Protein AF-A4X3V3-F1 (afdb_monomer_lite)

Foldseek 3Di:
DDADVPKAWLDKAFKKFKKFFAPDPPVPFADFDLDDQPPALPDPDDPDDPRMDTDFIGMWIQILFWIWGDGPPDIDIQGLVQFPHWGQDNHFLWIWTDGPVRPTIMTIHHDSVCSSVVSVSNSCSSCSNVVNNVVVVVVVVVVVVVCVVVPDDDDPDQDLVNDDPVVNPCPPVVVVVVVVVVVVVVVVVVVVPPDDDDDDDDDDDDDDDDDDDDDDDDDDDDDDDDDDDDDDDDDDDDDDPDDDDDDDDDDDDDDDDDDDDDDDDDDDDDDDDDDDDDDDDDDDDDDDDDDDDDDDDDDDDDDDDDDDDDDDDDDDDDDDDDDDDDDDDDDDDD

pLDDT: mean 70.37, std 20.2, range [36.59, 98.44]

Secondary structure (DSSP, 8-state):
--PPTT--EEEEEEEEEEEEEPTT-GGGSPPP-S----TTTTS--PPPPTTEEEEEEEEEEEESSEEEEEESS-EEEEEGGGBS--EE-TTSSEEEE-BTT-PPPEEEEE-GGGHHHHHHHHHHHHHHHTT-HHHHHHHHHHHHHHHHHHPPPPPP---GGGS-HHHHTHHHHHHHHHHHHHHHHHHHHHHHS---PPPP----------PPP-PPPPPPPPPP---PPPPPPPPPPP----PPPPP-----------PPPPPPPPPPP-PPPP------------------------------------------------------------

Organism: Salinispora tropica (strain ATCC BAA-916 / DSM 44818 / JCM 13857 / NBRC 105044 / CNB-440) (NCBI:txid369723)

Structure (mmCIF, N/CA/C/O backbone):
data_AF-A4X3V3-F1
#
_entry.id   AF-A4X3V3-F1
#
loop_
_atom_site.group_PDB
_atom_site.id
_atom_site.type_symbol
_atom_site.label_atom_id
_atom_site.label_alt_id
_atom_site.label_comp_id
_atom_site.label_asym_id
_atom_site.label_entity_id
_atom_site.label_seq_id
_atom_site.pdbx_PDB_ins_code
_atom_site.Cartn_x
_atom_site.Cartn_y
_atom_site.Cartn_z
_atom_site.occupancy
_atom_site.B_iso_or_equiv
_atom_site.auth_seq_id
_atom_site.auth_comp_id
_atom_site.auth_asym_id
_atom_site.auth_atom_id
_atom_site.pdbx_PDB_model_num
ATOM 1 N N . MET A 1 1 ? -9.126 -4.873 18.239 1.00 82.12 1 MET A N 1
ATOM 2 C CA . MET A 1 1 ? -9.696 -4.888 16.875 1.00 82.12 1 MET A CA 1
ATOM 3 C C . MET A 1 1 ? -10.728 -5.999 16.769 1.00 82.12 1 MET A C 1
ATOM 5 O O . MET A 1 1 ? -10.427 -7.115 17.174 1.00 82.12 1 MET A O 1
ATOM 9 N N . ARG A 1 2 ? -11.928 -5.708 16.256 1.00 89.44 2 ARG A N 1
ATOM 10 C CA . ARG A 1 2 ? -12.964 -6.714 15.983 1.00 89.44 2 ARG A CA 1
ATOM 11 C C . ARG A 1 2 ? -13.239 -6.726 14.481 1.00 89.44 2 ARG A C 1
ATOM 13 O O . ARG A 1 2 ? -13.603 -5.687 13.932 1.00 89.44 2 ARG A O 1
ATOM 20 N N . LEU A 1 3 ? -13.022 -7.876 13.847 1.00 92.75 3 LEU A N 1
ATOM 21 C CA . LEU A 1 3 ? -13.372 -8.099 12.445 1.00 92.75 3 LEU A CA 1
ATOM 22 C C . LEU A 1 3 ? -14.894 -8.172 12.305 1.00 92.75 3 LEU A C 1
ATOM 24 O O . LEU A 1 3 ? -15.574 -8.737 13.171 1.00 92.75 3 LEU A O 1
ATOM 28 N N . ARG A 1 4 ? -15.435 -7.586 11.236 1.00 92.69 4 ARG A N 1
ATOM 29 C CA . ARG A 1 4 ? -16.839 -7.789 10.865 1.00 92.69 4 ARG A CA 1
ATOM 30 C C . ARG A 1 4 ? -17.031 -9.227 10.351 1.00 92.69 4 ARG A C 1
ATOM 32 O O . ARG A 1 4 ? -16.081 -9.819 9.840 1.00 92.69 4 ARG A O 1
ATOM 39 N N . PRO A 1 5 ? -18.234 -9.817 10.472 1.00 94.19 5 PRO A N 1
ATOM 40 C CA . PRO A 1 5 ? -18.516 -11.115 9.864 1.00 94.19 5 PRO A CA 1
ATOM 41 C C . PRO A 1 5 ? -18.190 -11.100 8.364 1.00 94.19 5 PRO A C 1
ATOM 43 O O . PRO A 1 5 ? -18.646 -10.215 7.639 1.00 94.19 5 PRO A O 1
ATOM 46 N N . GLY A 1 6 ? -17.376 -12.060 7.922 1.00 93.50 6 GLY A N 1
ATOM 47 C CA . GLY A 1 6 ? -16.915 -12.160 6.535 1.00 93.50 6 GLY A CA 1
ATOM 48 C C . GLY A 1 6 ? -15.788 -11.198 6.138 1.00 93.50 6 GLY A C 1
ATOM 49 O O . GLY A 1 6 ? -15.422 -11.196 4.973 1.00 93.50 6 GLY A O 1
ATOM 50 N N . GLU A 1 7 ? -15.243 -10.395 7.060 1.00 95.25 7 GLU A N 1
ATOM 51 C CA . GLU A 1 7 ? -14.029 -9.602 6.814 1.00 95.25 7 GLU A CA 1
ATOM 52 C C . GLU A 1 7 ? -12.799 -10.528 6.814 1.00 95.25 7 GLU A C 1
ATOM 54 O O . GLU A 1 7 ? -12.588 -11.302 7.754 1.00 95.25 7 GLU A O 1
ATOM 59 N N . VAL A 1 8 ? -11.985 -10.447 5.762 1.00 95.75 8 VAL A N 1
ATOM 60 C CA . VAL A 1 8 ? -10.808 -11.292 5.529 1.00 95.75 8 VAL A CA 1
ATOM 61 C C . VAL A 1 8 ? -9.543 -10.462 5.706 1.00 95.75 8 VAL A C 1
ATOM 63 O O . VAL A 1 8 ? -9.397 -9.375 5.155 1.00 95.75 8 VAL A O 1
ATOM 66 N N . VAL A 1 9 ? -8.586 -10.979 6.474 1.00 97.25 9 VAL A N 1
ATOM 67 C CA . VAL A 1 9 ? -7.282 -10.330 6.654 1.00 97.25 9 VAL A CA 1
ATOM 68 C C . VAL A 1 9 ? -6.365 -10.713 5.495 1.00 97.25 9 VAL A C 1
ATOM 70 O O . VAL A 1 9 ? -6.005 -11.880 5.360 1.00 97.25 9 VAL A O 1
ATOM 73 N N . HIS A 1 10 ? -5.927 -9.733 4.701 1.00 95.44 10 HIS A N 1
ATOM 74 C CA . HIS A 1 10 ? -4.906 -9.955 3.674 1.00 95.44 10 HIS A CA 1
ATOM 75 C C . HIS A 1 10 ? -3.522 -10.083 4.303 1.00 95.44 10 HIS A C 1
ATOM 77 O O . HIS A 1 10 ? -2.751 -10.970 3.933 1.00 95.44 10 HIS A O 1
ATOM 83 N N . ARG A 1 11 ? -3.175 -9.180 5.233 1.00 98.00 11 ARG A N 1
ATOM 84 C CA . ARG A 1 11 ? -1.871 -9.216 5.903 1.00 98.00 11 ARG A CA 1
ATOM 85 C C . ARG A 1 11 ? -1.813 -8.399 7.189 1.00 98.00 11 ARG A C 1
ATOM 87 O O . ARG A 1 11 ? -2.476 -7.374 7.325 1.00 98.00 11 ARG A O 1
ATOM 94 N N . VAL A 1 12 ? -0.934 -8.828 8.093 1.00 98.12 12 VAL A N 1
ATOM 95 C CA . VAL A 1 12 ? -0.554 -8.103 9.310 1.00 98.12 12 VAL A CA 1
ATOM 96 C C . VAL A 1 12 ? 0.902 -7.645 9.212 1.00 98.12 12 VAL A C 1
ATOM 9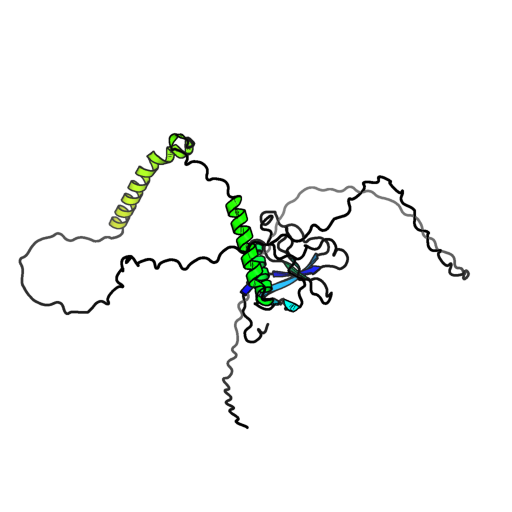8 O O . VAL A 1 12 ? 1.783 -8.407 8.810 1.00 98.12 12 VAL A O 1
ATOM 101 N N . PHE A 1 13 ? 1.151 -6.402 9.610 1.00 97.81 13 PHE A N 1
ATOM 102 C CA . PHE A 1 13 ? 2.459 -5.764 9.702 1.00 97.81 13 PHE A CA 1
ATOM 103 C C . PHE A 1 13 ? 2.713 -5.418 11.174 1.00 97.81 13 PHE A C 1
ATOM 105 O O . PHE A 1 13 ? 2.103 -4.480 11.685 1.00 97.81 13 PHE A O 1
ATOM 112 N N . PRO A 1 14 ? 3.563 -6.177 11.889 1.00 97.00 14 PRO A N 1
ATOM 113 C CA . PRO A 1 14 ? 3.653 -6.084 13.347 1.00 97.00 14 PRO A CA 1
ATOM 114 C C . PRO A 1 14 ? 4.254 -4.763 13.835 1.00 97.00 14 PRO A C 1
ATOM 116 O O . PRO A 1 14 ? 3.906 -4.316 14.924 1.00 97.00 14 PRO A O 1
ATOM 119 N N . VAL A 1 15 ? 5.129 -4.150 13.030 1.00 96.38 15 VAL A N 1
ATOM 120 C CA . VAL A 1 15 ? 5.820 -2.897 13.348 1.00 96.38 15 VAL A CA 1
ATOM 121 C C . VAL A 1 15 ? 5.585 -1.904 12.216 1.00 96.38 15 VAL A C 1
ATOM 123 O O . VAL A 1 15 ? 6.184 -2.011 11.144 1.00 96.38 15 VAL A O 1
ATOM 126 N N . VAL A 1 16 ? 4.692 -0.953 12.465 1.00 97.50 16 VAL A N 1
ATOM 127 C CA . VAL A 1 16 ? 4.403 0.190 11.595 1.00 97.50 16 VAL A CA 1
ATOM 128 C C . VAL A 1 16 ? 4.315 1.451 12.444 1.00 97.50 16 VAL A C 1
ATOM 130 O O . VAL A 1 16 ? 3.956 1.390 13.621 1.00 97.50 16 VAL A O 1
ATOM 133 N N . GLU A 1 17 ? 4.608 2.599 11.853 1.00 97.69 17 GLU A N 1
ATOM 134 C CA . GLU A 1 17 ? 4.414 3.891 12.501 1.00 97.69 17 GLU A CA 1
ATOM 135 C C . GLU A 1 17 ? 3.214 4.597 11.874 1.00 97.69 17 GLU A C 1
ATOM 137 O O . GLU A 1 17 ? 3.129 4.753 10.653 1.00 97.69 17 GLU A O 1
ATOM 142 N N . LEU A 1 18 ? 2.284 5.037 12.715 1.00 97.75 18 LEU A N 1
ATOM 143 C CA . LEU A 1 18 ? 1.255 5.987 12.337 1.00 97.75 18 LEU A CA 1
ATOM 144 C C . LEU A 1 18 ? 1.920 7.338 12.107 1.00 97.75 18 LEU A C 1
ATOM 146 O O . LEU A 1 18 ? 2.566 7.884 13.007 1.00 97.75 18 LEU A O 1
ATOM 150 N N . VAL A 1 19 ? 1.716 7.895 10.920 1.00 96.75 19 VAL A N 1
ATOM 151 C CA . VAL A 1 19 ? 2.171 9.243 10.593 1.00 96.75 19 VAL A CA 1
ATOM 152 C C . VAL A 1 19 ? 0.995 10.158 10.297 1.00 96.75 19 VAL A C 1
ATOM 154 O O . VAL A 1 19 ? -0.030 9.730 9.767 1.00 96.75 19 VAL A O 1
ATOM 157 N N . GLU A 1 20 ? 1.165 11.437 10.598 1.00 95.19 20 GLU A N 1
ATOM 158 C CA . GLU A 1 20 ? 0.196 12.487 10.296 1.00 95.19 20 GLU A CA 1
ATOM 159 C C . GLU A 1 20 ? 0.874 13.577 9.464 1.00 95.19 20 GLU A C 1
ATOM 161 O O . GLU A 1 20 ? 2.012 13.977 9.743 1.00 95.19 20 GLU A O 1
ATOM 166 N N . ALA A 1 21 ? 0.165 14.068 8.449 1.00 91.62 21 ALA A N 1
ATOM 167 C CA . ALA A 1 21 ? 0.548 15.274 7.739 1.00 91.62 21 ALA A CA 1
ATOM 168 C C . ALA A 1 21 ? 0.165 16.499 8.584 1.00 91.62 21 ALA A C 1
ATOM 170 O O . ALA A 1 21 ? -0.966 16.643 9.047 1.00 91.62 21 ALA A O 1
ATOM 171 N N . VAL A 1 22 ? 1.121 17.394 8.795 1.00 86.12 22 VAL A N 1
ATOM 172 C CA . VAL A 1 22 ? 0.928 18.674 9.471 1.00 86.12 22 VAL A CA 1
ATOM 173 C C . VAL A 1 22 ? 0.393 19.669 8.444 1.00 86.12 22 VAL A C 1
ATOM 175 O O . VAL A 1 22 ? 1.045 19.926 7.428 1.00 86.12 22 VAL A O 1
ATOM 178 N N . SER A 1 23 ? -0.802 20.209 8.695 1.00 64.38 23 SER A N 1
ATOM 179 C CA . SER A 1 23 ? -1.469 21.169 7.810 1.00 64.38 23 SER A CA 1
ATOM 180 C C . SER A 1 23 ? -0.542 22.338 7.459 1.00 64.38 23 SER A C 1
ATOM 182 O O . SER A 1 23 ? -0.032 23.020 8.345 1.00 64.38 23 SER A O 1
ATOM 184 N N . GLY A 1 24 ? -0.304 22.537 6.158 1.00 64.38 24 GLY A N 1
ATOM 185 C CA . GLY A 1 24 ? 0.536 23.615 5.618 1.00 64.38 24 GLY A CA 1
ATOM 186 C C . GLY A 1 24 ? 1.338 23.246 4.362 1.00 64.38 24 GLY A C 1
ATOM 187 O O . GLY A 1 24 ? 1.654 24.129 3.577 1.00 64.38 24 GLY A O 1
ATOM 188 N N . ASN A 1 25 ? 1.622 21.956 4.124 1.00 59.66 25 ASN A N 1
ATOM 189 C CA . ASN A 1 25 ? 2.455 21.485 2.996 1.00 59.66 25 ASN A CA 1
ATOM 190 C C . ASN A 1 25 ? 1.800 20.364 2.160 1.00 59.66 25 ASN A C 1
ATOM 192 O O . ASN A 1 25 ? 2.458 19.449 1.665 1.00 59.66 25 ASN A O 1
ATOM 196 N N . ILE A 1 26 ? 0.481 20.442 1.980 1.00 55.88 26 ILE A N 1
ATOM 197 C CA . ILE A 1 26 ? -0.317 19.409 1.293 1.00 55.88 26 ILE A CA 1
ATOM 198 C C . ILE A 1 26 ? -0.001 19.356 -0.222 1.00 55.88 26 ILE A C 1
ATOM 200 O O . ILE A 1 26 ? -0.139 18.318 -0.860 1.00 55.88 26 ILE A O 1
ATOM 204 N N . GLY A 1 27 ? 0.526 20.441 -0.804 1.00 55.88 27 GLY A N 1
ATOM 205 C CA . GLY A 1 27 ? 0.866 20.520 -2.235 1.00 55.88 27 GLY A CA 1
ATOM 206 C C . GLY A 1 27 ? 2.021 19.617 -2.697 1.00 55.88 27 GLY A C 1
ATOM 207 O O . GLY A 1 27 ? 2.302 19.551 -3.889 1.00 55.88 27 GLY A O 1
ATOM 208 N N . ARG A 1 28 ? 2.705 18.923 -1.777 1.00 63.09 28 ARG A N 1
ATOM 209 C CA . ARG A 1 28 ? 3.787 17.967 -2.080 1.00 63.09 28 ARG A CA 1
ATOM 210 C C . ARG A 1 28 ? 3.455 16.522 -1.718 1.00 63.09 28 ARG A C 1
ATOM 212 O O . ARG A 1 28 ? 4.352 15.676 -1.730 1.00 63.09 28 ARG A O 1
ATOM 219 N N . LEU A 1 29 ? 2.201 16.234 -1.373 1.00 66.44 29 LEU A N 1
ATOM 220 C CA . LEU A 1 29 ? 1.811 14.864 -1.074 1.00 66.44 29 LEU A CA 1
ATOM 221 C C . LEU A 1 29 ? 1.959 13.977 -2.322 1.00 66.44 29 LEU A C 1
ATOM 223 O O . LEU A 1 29 ? 1.782 14.457 -3.444 1.00 66.44 29 LEU A O 1
ATOM 227 N N . PRO A 1 30 ? 2.321 12.693 -2.149 1.00 70.25 30 PRO A N 1
ATOM 228 C CA . PRO A 1 30 ? 2.325 11.741 -3.248 1.00 70.25 30 PRO A CA 1
ATOM 229 C C . PRO A 1 30 ? 0.976 11.758 -3.967 1.00 70.25 30 PRO A C 1
ATOM 231 O O . PRO A 1 30 ? -0.073 11.773 -3.325 1.00 70.25 30 PRO A O 1
ATOM 234 N N . VAL A 1 31 ? 1.022 11.760 -5.300 1.00 74.06 31 VAL A N 1
ATOM 235 C CA . VAL A 1 31 ? -0.184 11.667 -6.124 1.00 74.06 31 VAL A CA 1
ATOM 236 C C . VAL A 1 31 ? -0.833 10.309 -5.839 1.00 74.06 31 VAL A C 1
ATOM 238 O O . VAL A 1 31 ? -0.140 9.292 -5.957 1.00 74.06 31 VAL A O 1
ATOM 241 N N . PRO A 1 32 ? -2.115 10.271 -5.435 1.00 71.12 32 PRO A N 1
ATOM 242 C CA . PRO A 1 32 ? -2.838 9.021 -5.257 1.00 71.12 32 PRO A CA 1
ATOM 243 C C . PRO A 1 32 ? -2.822 8.212 -6.556 1.00 71.12 32 PRO A C 1
ATOM 245 O O . PRO A 1 32 ? -3.007 8.764 -7.641 1.00 71.12 32 PRO A O 1
ATOM 248 N N . GLY A 1 33 ? -2.575 6.909 -6.462 1.00 62.03 33 GLY A N 1
ATOM 249 C CA . GLY A 1 33 ? -2.493 6.069 -7.648 1.00 62.03 33 GLY A CA 1
ATOM 250 C C . GLY A 1 33 ? -2.235 4.608 -7.323 1.00 62.03 33 GLY A C 1
ATOM 251 O O . GLY A 1 33 ? -1.633 4.274 -6.306 1.00 62.03 33 GLY A O 1
ATOM 252 N N . LEU A 1 34 ? -2.679 3.735 -8.226 1.00 59.16 34 LEU A N 1
ATOM 253 C CA . LEU A 1 34 ? -2.534 2.281 -8.104 1.00 59.16 34 LEU A CA 1
ATOM 254 C C . LEU A 1 34 ? -1.118 1.786 -8.450 1.00 59.16 34 LEU A C 1
ATOM 256 O O . LEU A 1 34 ? -0.791 0.627 -8.209 1.00 59.16 34 LEU A O 1
ATOM 260 N N . ALA A 1 35 ? -0.266 2.648 -9.010 1.00 58.28 35 ALA A N 1
ATOM 261 C CA . ALA A 1 35 ? 1.076 2.269 -9.429 1.00 58.28 35 ALA A CA 1
ATOM 262 C C . ALA A 1 35 ? 2.026 2.145 -8.226 1.00 58.28 35 ALA A C 1
ATOM 264 O O . ALA A 1 35 ? 2.347 3.126 -7.547 1.00 58.28 35 ALA A O 1
ATOM 265 N N . VAL A 1 36 ? 2.528 0.931 -7.996 1.00 60.19 36 VAL A N 1
ATOM 266 C CA . VAL A 1 36 ? 3.627 0.676 -7.060 1.00 60.19 36 VAL A CA 1
ATOM 267 C C . VAL A 1 36 ? 4.945 0.948 -7.784 1.00 60.19 36 VAL A C 1
ATOM 269 O O . VAL A 1 36 ? 5.398 0.140 -8.589 1.00 60.19 36 VAL A O 1
ATOM 272 N N . ASP A 1 37 ? 5.568 2.092 -7.503 1.00 62.78 37 ASP A N 1
ATOM 273 C CA . ASP A 1 37 ? 6.930 2.370 -7.971 1.00 62.78 37 ASP A CA 1
ATOM 274 C C . ASP A 1 37 ? 7.934 1.505 -7.187 1.00 62.78 37 ASP A C 1
ATOM 276 O O . ASP A 1 37 ? 7.970 1.541 -5.950 1.00 62.78 37 ASP A O 1
ATOM 280 N N . LEU A 1 38 ? 8.714 0.701 -7.917 1.00 59.09 38 LEU A N 1
ATOM 281 C CA . LEU A 1 38 ? 9.754 -0.181 -7.379 1.00 59.09 38 LEU A CA 1
ATOM 282 C C . LEU A 1 38 ? 11.105 0.538 -7.217 1.00 59.09 38 LEU A C 1
ATOM 284 O O . LEU A 1 38 ? 12.013 -0.002 -6.584 1.00 59.09 38 LEU A O 1
ATOM 288 N N . ALA A 1 39 ? 11.264 1.744 -7.771 1.00 53.12 39 ALA A N 1
ATOM 289 C CA . ALA A 1 39 ? 12.512 2.490 -7.698 1.00 53.12 39 ALA A CA 1
ATOM 290 C C . ALA A 1 39 ? 12.714 3.129 -6.308 1.00 53.12 39 ALA A C 1
ATOM 292 O O . ALA A 1 39 ? 11.835 3.810 -5.785 1.00 53.12 39 ALA A O 1
ATOM 293 N N . GLY A 1 40 ? 13.908 2.971 -5.719 1.00 53.78 40 GLY A N 1
ATOM 294 C CA . GLY A 1 40 ? 14.335 3.751 -4.542 1.00 53.78 40 GLY A CA 1
ATOM 295 C C . GLY A 1 40 ? 14.304 3.039 -3.184 1.00 53.78 40 GLY A C 1
ATOM 296 O O . GLY A 1 40 ? 14.441 3.697 -2.150 1.00 53.78 40 GLY A O 1
ATOM 297 N N . ILE A 1 41 ? 14.161 1.713 -3.157 1.00 56.88 41 ILE A N 1
ATOM 298 C CA . ILE A 1 41 ? 14.237 0.914 -1.916 1.00 56.88 41 ILE A CA 1
ATOM 299 C C . ILE A 1 41 ? 15.668 0.791 -1.359 1.00 56.88 41 ILE A C 1
ATOM 301 O O . ILE A 1 41 ? 15.821 0.585 -0.155 1.00 56.88 41 ILE A O 1
ATOM 305 N N . ASP A 1 42 ? 16.686 0.997 -2.201 1.00 57.97 42 ASP A N 1
ATOM 306 C CA . ASP A 1 42 ? 18.107 0.834 -1.848 1.00 57.97 42 ASP A CA 1
ATOM 307 C C . ASP A 1 42 ? 18.790 2.116 -1.335 1.00 57.97 42 ASP A C 1
ATOM 309 O O . ASP A 1 42 ? 19.923 2.069 -0.858 1.00 57.97 42 ASP A O 1
ATOM 313 N N . GLU A 1 43 ? 18.135 3.282 -1.399 1.00 62.56 43 GLU A N 1
ATOM 314 C CA . GLU A 1 43 ? 18.719 4.516 -0.848 1.00 62.56 43 GLU A CA 1
ATOM 315 C C . GLU A 1 43 ? 18.859 4.420 0.683 1.00 62.56 43 GLU A C 1
ATOM 317 O O . GLU A 1 43 ? 18.069 3.729 1.309 1.00 62.56 43 GLU A O 1
ATOM 322 N N . PRO A 1 44 ? 19.797 5.115 1.352 1.00 59.25 44 PRO A N 1
ATOM 323 C CA . PRO A 1 44 ? 19.893 5.143 2.819 1.00 59.25 44 PRO A CA 1
ATOM 324 C C . PRO A 1 44 ? 18.673 5.822 3.473 1.00 59.25 44 PRO A C 1
ATOM 326 O O . PRO A 1 44 ? 17.954 6.561 2.790 1.00 59.25 44 PRO A O 1
ATOM 329 N N . PRO A 1 45 ? 18.360 5.549 4.759 1.00 64.69 45 PRO A N 1
ATOM 330 C CA . PRO A 1 45 ? 17.171 6.092 5.415 1.00 64.69 45 PRO A CA 1
ATOM 331 C C . PRO A 1 45 ? 17.193 7.618 5.368 1.00 64.69 45 PRO A C 1
ATOM 333 O O . PRO A 1 45 ? 18.071 8.249 5.953 1.00 64.69 45 PRO A O 1
ATOM 336 N N . ARG A 1 46 ? 16.249 8.220 4.636 1.00 68.31 46 ARG A N 1
ATOM 337 C CA . ARG A 1 46 ? 16.063 9.672 4.656 1.00 68.31 46 ARG A CA 1
ATOM 338 C C . ARG A 1 46 ? 15.107 10.059 5.780 1.00 68.31 46 ARG A C 1
ATOM 340 O O . ARG A 1 46 ? 14.203 9.280 6.089 1.00 68.31 46 ARG A O 1
ATOM 347 N N . PRO A 1 47 ? 15.260 11.272 6.337 1.00 80.56 47 PRO A N 1
ATOM 348 C CA . PRO A 1 47 ? 14.245 11.871 7.190 1.00 80.56 47 PRO A CA 1
ATOM 349 C C . PRO A 1 47 ? 12.866 11.828 6.523 1.00 80.56 47 PRO A C 1
ATOM 351 O O . PRO A 1 47 ? 12.764 11.848 5.290 1.00 80.56 47 PRO A O 1
ATOM 354 N N . LEU A 1 48 ? 11.808 11.795 7.337 1.00 83.81 48 LEU A N 1
ATOM 355 C CA . LEU A 1 48 ? 10.439 11.915 6.840 1.00 83.81 48 LEU A CA 1
ATOM 356 C C . LEU A 1 48 ? 10.292 13.170 5.963 1.00 83.81 48 LEU A C 1
ATOM 358 O O . LEU A 1 48 ? 10.938 14.188 6.242 1.00 83.81 48 LEU A O 1
ATOM 362 N N . PRO A 1 49 ? 9.459 13.122 4.905 1.00 84.38 49 PRO A N 1
ATOM 363 C CA . PRO A 1 49 ? 9.179 14.304 4.103 1.00 84.38 49 PRO A CA 1
ATOM 364 C C . PRO A 1 49 ? 8.734 15.482 4.990 1.00 84.38 49 PRO A C 1
ATOM 366 O O . PRO A 1 49 ? 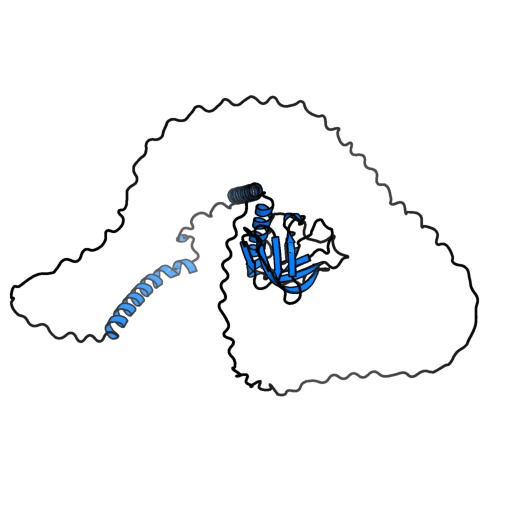8.000 15.265 5.958 1.00 84.38 49 PRO A O 1
ATOM 369 N N . PRO A 1 50 ? 9.148 16.725 4.682 1.00 84.81 50 PRO A N 1
ATOM 370 C CA . PRO A 1 50 ? 8.739 17.895 5.452 1.00 84.81 50 PRO A CA 1
ATOM 371 C C . PRO A 1 50 ? 7.218 17.978 5.589 1.00 84.81 50 PRO A C 1
ATOM 373 O O . PRO A 1 50 ? 6.491 17.768 4.621 1.00 84.81 50 PRO A O 1
ATOM 376 N N . GLY A 1 51 ? 6.741 18.311 6.788 1.00 88.38 51 GLY A N 1
ATOM 377 C CA . GLY A 1 51 ? 5.308 18.346 7.078 1.00 88.38 51 GLY A CA 1
ATOM 378 C C . GLY A 1 51 ? 4.698 16.977 7.376 1.00 88.38 51 GLY A C 1
ATOM 379 O O . GLY A 1 51 ? 3.485 16.894 7.498 1.00 88.38 51 GLY A O 1
ATOM 380 N N . ILE A 1 52 ? 5.495 15.918 7.532 1.00 91.44 52 ILE A N 1
ATOM 381 C CA . ILE A 1 52 ? 5.032 14.612 8.015 1.00 91.44 52 ILE A CA 1
ATOM 382 C C . ILE A 1 52 ? 5.758 14.289 9.313 1.00 91.44 52 ILE A C 1
ATOM 384 O O . ILE A 1 52 ? 6.980 14.411 9.397 1.00 91.44 52 ILE A O 1
ATOM 388 N N . ARG A 1 53 ? 5.005 13.863 10.328 1.00 93.56 53 ARG A N 1
ATOM 389 C CA . ARG A 1 53 ? 5.564 13.418 11.609 1.00 93.56 53 ARG A CA 1
ATOM 390 C C . ARG A 1 53 ? 5.060 12.026 11.963 1.00 93.56 53 ARG A C 1
ATOM 392 O O . ARG A 1 53 ? 3.884 11.728 11.759 1.00 93.56 53 ARG A O 1
ATOM 399 N N . ALA A 1 54 ? 5.942 11.203 12.521 1.00 95.06 54 ALA A N 1
ATOM 400 C CA . ALA A 1 54 ? 5.548 9.978 13.203 1.00 95.06 54 ALA A CA 1
ATOM 401 C C . ALA A 1 54 ? 4.887 10.330 14.538 1.00 95.06 54 ALA A C 1
ATOM 403 O O . ALA A 1 54 ? 5.338 11.229 15.250 1.00 95.06 54 ALA A O 1
ATOM 404 N N . VAL A 1 55 ? 3.790 9.648 14.839 1.00 96.31 55 VAL A N 1
ATOM 405 C CA . VAL A 1 55 ? 2.953 9.908 16.013 1.00 96.31 55 VAL A CA 1
ATOM 406 C C . VAL A 1 55 ? 3.023 8.744 16.980 1.00 96.31 55 VAL A C 1
ATOM 408 O O . VAL A 1 55 ? 3.144 8.950 18.184 1.00 96.31 55 VAL A O 1
ATOM 411 N N . GLU A 1 56 ? 2.945 7.522 16.460 1.00 97.25 56 GLU A N 1
ATOM 412 C CA . GLU A 1 56 ? 2.872 6.328 17.288 1.00 97.25 56 GLU A CA 1
ATOM 413 C C . GLU A 1 56 ? 3.356 5.092 16.535 1.00 97.25 56 GLU A C 1
ATOM 415 O O . GLU A 1 56 ? 3.152 4.980 15.331 1.00 97.25 56 GLU A O 1
ATOM 420 N N . VAL A 1 57 ? 3.961 4.145 17.252 1.00 97.75 57 VAL A N 1
ATOM 421 C CA . VAL A 1 57 ? 4.349 2.833 16.722 1.00 97.75 57 VAL A CA 1
ATOM 422 C C . VAL A 1 57 ? 3.319 1.794 17.154 1.00 97.75 57 VAL A C 1
ATOM 424 O O . VAL A 1 57 ? 2.864 1.795 18.298 1.00 97.75 57 VAL A O 1
ATOM 427 N N . GLY A 1 58 ? 2.962 0.898 16.246 1.00 98.00 58 GLY A N 1
ATOM 428 C CA . GLY A 1 58 ? 1.969 -0.138 16.482 1.00 98.00 58 GLY A CA 1
ATOM 429 C C . GLY A 1 58 ? 1.988 -1.205 15.399 1.00 98.00 58 GLY A C 1
ATOM 430 O O . GLY A 1 58 ? 2.995 -1.403 14.718 1.00 98.00 58 GLY A O 1
ATOM 431 N N . SER A 1 59 ? 0.858 -1.881 15.228 1.00 98.31 59 SER A N 1
ATOM 432 C CA . SER A 1 59 ? 0.656 -2.876 14.176 1.00 98.31 59 SER A CA 1
ATOM 433 C C . SER A 1 59 ? -0.344 -2.381 13.134 1.00 98.31 59 SER A C 1
ATOM 435 O O . SER A 1 59 ? -1.341 -1.745 13.467 1.00 98.31 59 SER A O 1
ATOM 437 N N . GLY A 1 60 ? -0.084 -2.682 11.865 1.00 98.19 60 GLY A N 1
ATOM 438 C CA . GLY A 1 60 ? -0.980 -2.405 10.747 1.00 98.19 60 GLY A CA 1
ATOM 439 C C . GLY A 1 60 ? -1.646 -3.688 10.267 1.00 98.19 60 GLY A C 1
ATOM 440 O O . GLY A 1 60 ? -0.972 -4.697 10.072 1.00 98.19 60 GLY A O 1
ATOM 441 N N . VAL A 1 61 ? -2.953 -3.662 10.052 1.00 98.44 61 VAL A N 1
ATOM 442 C CA . VAL A 1 61 ? -3.721 -4.789 9.517 1.00 98.44 61 VAL A CA 1
ATOM 443 C C . VAL A 1 61 ? -4.415 -4.334 8.245 1.00 98.44 61 VAL A C 1
ATOM 445 O O . VAL A 1 61 ? -5.139 -3.345 8.257 1.00 98.44 61 VAL A O 1
ATOM 448 N N . VAL A 1 62 ? -4.182 -5.053 7.152 1.00 98.38 62 VAL A N 1
ATOM 449 C CA . VAL A 1 62 ? -4.859 -4.837 5.872 1.00 98.38 62 VAL A CA 1
ATOM 450 C C . VAL A 1 62 ? -5.908 -5.930 5.721 1.00 98.38 62 VAL A C 1
ATOM 452 O O . VAL A 1 62 ? -5.565 -7.117 5.726 1.00 98.38 62 VAL A O 1
ATOM 455 N N . THR A 1 63 ? -7.171 -5.534 5.618 1.00 97.94 63 THR A N 1
ATOM 456 C CA . THR A 1 63 ? -8.313 -6.423 5.369 1.00 97.94 63 THR A CA 1
ATOM 457 C C . THR A 1 63 ? -8.902 -6.153 3.995 1.00 97.94 63 THR A C 1
ATOM 459 O O . THR A 1 63 ? -8.462 -5.235 3.316 1.00 97.94 63 THR A O 1
ATOM 462 N N . ASP A 1 64 ? -9.871 -6.959 3.574 1.00 95.94 64 ASP A N 1
ATOM 463 C CA . ASP A 1 64 ? -10.599 -6.820 2.307 1.00 95.94 64 ASP A CA 1
ATOM 464 C C . ASP A 1 64 ? -11.464 -5.549 2.240 1.00 95.94 64 ASP A C 1
ATOM 466 O O . ASP A 1 64 ? -11.962 -5.195 1.177 1.00 95.94 64 ASP A O 1
ATOM 470 N N . ARG A 1 65 ? -11.650 -4.842 3.366 1.00 96.69 65 ARG A N 1
ATOM 471 C CA . ARG A 1 65 ? -12.540 -3.666 3.462 1.00 96.69 65 ARG A CA 1
ATOM 472 C C . ARG A 1 65 ? -11.870 -2.401 3.978 1.00 96.69 65 ARG A C 1
ATOM 474 O O . ARG A 1 65 ? -12.422 -1.311 3.820 1.00 96.69 65 ARG A O 1
ATOM 481 N N . ARG A 1 66 ? -10.735 -2.529 4.666 1.00 97.62 66 ARG A N 1
ATOM 482 C CA . ARG A 1 66 ? -10.082 -1.406 5.343 1.00 97.62 66 ARG A CA 1
ATOM 483 C C . ARG A 1 66 ? -8.626 -1.684 5.685 1.00 97.62 66 ARG A C 1
ATOM 485 O O . ARG A 1 66 ? -8.163 -2.822 5.727 1.00 97.62 66 ARG A O 1
ATOM 492 N N . VAL A 1 67 ? -7.926 -0.617 6.050 1.00 98.12 67 VAL A N 1
ATOM 493 C CA . VAL A 1 67 ? -6.691 -0.707 6.837 1.00 98.12 67 VAL A CA 1
ATOM 494 C C . VAL A 1 67 ? -6.973 -0.291 8.268 1.00 98.12 67 VAL A C 1
ATOM 496 O O . VAL A 1 67 ? -7.685 0.679 8.508 1.00 98.12 67 VAL A O 1
ATOM 499 N N . VAL A 1 68 ? -6.380 -0.998 9.222 1.00 98.19 68 VAL A N 1
ATOM 500 C CA . VAL A 1 68 ? -6.457 -0.675 10.646 1.00 98.19 68 VAL A CA 1
ATOM 501 C C . VAL A 1 68 ? -5.050 -0.504 11.206 1.00 98.19 68 VAL A C 1
ATOM 503 O O . VAL A 1 68 ? -4.201 -1.378 11.049 1.00 98.19 68 VAL A O 1
ATOM 506 N N . PHE A 1 69 ? -4.804 0.608 11.889 1.00 98.44 69 PHE A N 1
ATOM 507 C CA . PHE A 1 69 ? -3.645 0.813 12.748 1.00 98.44 69 PHE A CA 1
ATOM 508 C C . PHE A 1 69 ? -4.021 0.566 14.207 1.00 98.44 69 PHE A C 1
ATOM 510 O O . PHE A 1 69 ? -5.016 1.101 14.698 1.00 98.44 69 PHE A O 1
ATOM 517 N N . LEU A 1 70 ? -3.193 -0.204 14.908 1.00 98.25 70 LEU A N 1
ATOM 518 C CA . LEU A 1 70 ? -3.343 -0.558 16.314 1.00 98.25 70 LEU A CA 1
ATOM 519 C C . LEU A 1 70 ? -2.087 -0.144 17.081 1.00 98.25 70 LEU A C 1
ATOM 521 O O . LEU A 1 70 ? -1.097 -0.876 17.115 1.00 98.25 70 LEU A O 1
ATOM 525 N N . GLY A 1 71 ? -2.137 1.040 17.680 1.00 97.69 71 GLY A N 1
ATOM 526 C CA . GLY A 1 71 ? -1.143 1.531 18.625 1.00 97.69 71 GLY A CA 1
ATOM 527 C C . GLY A 1 71 ? -1.475 1.155 20.069 1.00 97.69 71 GLY A C 1
ATOM 528 O O . GLY A 1 71 ? -2.468 0.491 20.369 1.00 97.69 71 GLY A O 1
ATOM 529 N N . ARG A 1 72 ? -0.631 1.619 20.988 1.00 97.25 72 ARG A N 1
ATOM 530 C CA . ARG A 1 72 ? -0.830 1.508 22.437 1.00 97.25 72 ARG A CA 1
ATOM 531 C C . ARG A 1 72 ? -1.932 2.444 22.944 1.00 97.25 72 ARG A C 1
ATOM 533 O O . ARG A 1 72 ? -2.623 2.112 23.903 1.00 97.25 72 ARG A O 1
ATOM 540 N N . HIS A 1 73 ? -2.056 3.619 22.337 1.00 97.69 73 HIS A N 1
ATOM 541 C CA . HIS A 1 73 ? -2.930 4.711 22.762 1.00 97.69 73 HIS A CA 1
ATOM 542 C C . HIS A 1 73 ? -3.944 5.107 21.696 1.00 97.69 73 HIS A C 1
ATOM 544 O O . HIS A 1 73 ? -4.967 5.705 22.027 1.00 97.69 73 HIS A O 1
ATOM 550 N N . ARG A 1 74 ? -3.676 4.788 20.427 1.00 96.38 74 ARG A N 1
ATOM 551 C CA . ARG A 1 74 ? -4.565 5.115 19.315 1.00 96.38 74 ARG A CA 1
ATOM 552 C C . ARG A 1 74 ? -4.886 3.881 18.495 1.00 96.38 74 ARG A C 1
ATOM 554 O O . ARG A 1 74 ? -4.024 3.056 18.208 1.00 96.38 74 ARG A O 1
ATOM 561 N N . GLN A 1 75 ? -6.131 3.813 18.057 1.00 97.25 75 GLN A N 1
ATOM 562 C CA . GLN A 1 75 ? -6.553 2.967 16.955 1.00 97.25 75 GLN A CA 1
ATOM 563 C C . GLN A 1 75 ? -7.058 3.887 15.846 1.00 97.25 75 GLN A C 1
ATOM 565 O O . GLN A 1 75 ? -7.720 4.888 16.132 1.00 97.25 75 GLN A O 1
ATOM 570 N N . ARG A 1 76 ? -6.736 3.564 14.595 1.00 97.38 76 ARG A N 1
ATOM 571 C CA . ARG A 1 76 ? -7.270 4.278 13.435 1.00 97.38 76 ARG A CA 1
ATOM 572 C C . ARG A 1 76 ? -7.692 3.289 12.367 1.00 97.38 76 ARG A C 1
ATOM 574 O O . ARG A 1 76 ? -6.928 2.390 12.031 1.00 97.38 76 ARG A O 1
ATOM 581 N N . ASP A 1 77 ? -8.883 3.496 11.832 1.00 97.44 77 ASP A N 1
ATOM 582 C CA . ASP A 1 77 ? -9.477 2.660 10.800 1.00 97.44 77 ASP A CA 1
ATOM 583 C C . ASP A 1 77 ? -9.645 3.531 9.545 1.00 97.44 77 ASP A C 1
ATOM 585 O O . ASP A 1 77 ? -10.082 4.677 9.645 1.00 97.44 77 ASP A O 1
ATOM 589 N N . TRP A 1 78 ? -9.279 3.001 8.379 1.00 97.81 78 TRP A N 1
ATOM 590 C CA . TRP A 1 78 ? -9.486 3.627 7.072 1.00 97.81 78 TRP A CA 1
ATOM 591 C C . TRP A 1 78 ? -10.306 2.689 6.197 1.00 97.81 78 TRP A C 1
ATOM 593 O O . TRP A 1 78 ? -9.768 1.702 5.686 1.00 97.81 78 TRP A O 1
ATOM 603 N N . TRP A 1 79 ? -11.594 2.982 6.038 1.00 97.25 79 TRP A N 1
ATOM 604 C CA . TRP A 1 79 ? -12.475 2.225 5.153 1.00 97.25 79 TRP A CA 1
ATOM 605 C C . TRP A 1 79 ? -12.144 2.514 3.696 1.00 97.25 79 TRP A C 1
ATOM 607 O O . TRP A 1 79 ? -11.977 3.670 3.317 1.00 97.25 79 TRP A O 1
ATOM 617 N N . PHE A 1 80 ? -12.056 1.475 2.866 1.00 96.25 80 PHE A N 1
ATOM 618 C CA . PHE A 1 80 ? -11.727 1.659 1.451 1.00 96.25 80 PHE A CA 1
ATOM 619 C C . PHE A 1 80 ? -12.777 2.483 0.702 1.00 96.25 80 PHE A C 1
ATOM 621 O O . PHE A 1 80 ? -12.405 3.254 -0.173 1.00 96.25 80 PHE A O 1
ATOM 628 N N . GLU A 1 81 ? -14.047 2.399 1.103 1.00 95.81 81 GLU A N 1
ATOM 629 C CA . GLU A 1 81 ? -15.142 3.214 0.556 1.00 95.81 81 GLU A CA 1
ATOM 630 C C . GLU A 1 81 ? -15.025 4.714 0.890 1.00 95.81 81 GLU A C 1
ATOM 632 O O . GLU A 1 81 ? -15.583 5.552 0.187 1.00 95.81 81 GLU A O 1
ATOM 637 N N . GLU A 1 82 ? -14.273 5.064 1.938 1.00 96.38 82 GLU A N 1
ATOM 638 C CA . GLU A 1 82 ? -14.049 6.447 2.378 1.00 96.38 82 GLU A CA 1
ATOM 639 C C . GLU A 1 82 ? -12.694 6.999 1.908 1.00 96.38 82 GLU A C 1
ATOM 641 O O . GLU A 1 82 ? -12.419 8.192 2.062 1.00 96.38 82 GLU A O 1
ATOM 646 N N . LEU A 1 83 ? -11.819 6.150 1.362 1.00 95.19 83 LEU A N 1
ATOM 647 C CA . LEU A 1 83 ? -10.514 6.558 0.852 1.00 95.19 83 LEU A CA 1
ATOM 648 C C . LEU A 1 83 ? -10.629 7.110 -0.567 1.00 95.19 83 LEU A C 1
ATOM 650 O O . LEU A 1 83 ? -11.256 6.511 -1.432 1.00 95.19 83 LEU A O 1
ATOM 654 N N . ILE A 1 84 ? -9.922 8.211 -0.832 1.00 93.75 84 ILE A N 1
ATOM 655 C CA . ILE A 1 84 ? -9.776 8.738 -2.197 1.00 93.75 84 ILE A CA 1
ATOM 656 C C . ILE A 1 84 ? -8.940 7.754 -3.027 1.00 93.75 84 ILE A C 1
ATOM 658 O O . ILE A 1 84 ? -9.388 7.249 -4.050 1.00 93.75 84 ILE A O 1
ATOM 662 N N . ALA A 1 85 ? -7.712 7.487 -2.577 1.00 91.62 85 ALA A N 1
ATOM 663 C CA . ALA A 1 85 ? -6.885 6.357 -2.995 1.00 91.62 85 ALA A CA 1
ATOM 664 C C . ALA A 1 85 ? -5.639 6.278 -2.093 1.00 91.62 85 ALA A C 1
ATOM 666 O O . ALA A 1 85 ? -5.190 7.311 -1.581 1.00 91.62 85 ALA A O 1
ATOM 667 N N . PRO A 1 86 ? -5.015 5.098 -1.934 1.00 95.12 86 PRO A N 1
ATOM 668 C CA . PRO A 1 86 ? -3.689 5.000 -1.337 1.00 95.12 86 PRO A CA 1
ATOM 669 C C . PRO A 1 86 ? -2.665 5.845 -2.112 1.00 95.12 86 PRO A C 1
ATOM 671 O O . PRO A 1 86 ? -2.573 5.782 -3.338 1.00 95.12 86 PRO A O 1
ATOM 674 N N . ALA A 1 87 ? -1.872 6.636 -1.391 1.00 93.00 87 ALA A N 1
ATOM 675 C CA . ALA A 1 87 ? -0.867 7.519 -1.969 1.00 93.00 87 ALA A CA 1
ATOM 676 C C . ALA A 1 87 ? 0.536 7.110 -1.502 1.00 93.00 87 ALA A C 1
ATOM 678 O O . ALA A 1 87 ? 1.002 7.468 -0.414 1.00 93.00 87 ALA A O 1
ATOM 679 N N . HIS A 1 88 ? 1.217 6.316 -2.327 1.00 93.06 88 HIS A N 1
ATOM 680 C CA . HIS A 1 88 ? 2.545 5.786 -2.034 1.00 93.06 88 HIS A CA 1
ATOM 681 C C . HIS A 1 88 ? 3.640 6.817 -2.325 1.00 93.06 88 HIS A C 1
ATOM 683 O O . HIS A 1 88 ? 3.752 7.347 -3.430 1.00 93.06 88 HIS A O 1
ATOM 689 N N . HIS A 1 89 ? 4.511 7.082 -1.352 1.00 88.81 89 HIS A N 1
ATOM 690 C CA . HIS A 1 89 ? 5.637 7.987 -1.569 1.00 88.81 89 HIS A CA 1
ATOM 691 C C . HIS A 1 89 ? 6.775 7.292 -2.333 1.00 88.81 89 HIS A C 1
ATOM 693 O O . HIS A 1 89 ? 7.327 6.305 -1.859 1.00 88.81 89 HIS A O 1
ATOM 699 N N . ARG A 1 90 ? 7.215 7.824 -3.480 1.00 82.75 90 ARG A N 1
ATOM 700 C CA . ARG A 1 90 ? 8.199 7.133 -4.347 1.00 82.75 90 ARG A CA 1
ATOM 701 C C . ARG A 1 90 ? 9.504 6.746 -3.635 1.00 82.75 90 ARG A C 1
ATOM 703 O O . ARG A 1 90 ? 9.968 5.628 -3.770 1.00 82.75 90 ARG A O 1
ATOM 710 N N . ARG A 1 91 ? 10.062 7.641 -2.811 1.00 81.31 91 ARG A N 1
ATOM 711 C CA . ARG A 1 91 ? 11.405 7.474 -2.201 1.00 81.31 91 ARG A CA 1
ATOM 712 C C . ARG A 1 91 ? 11.432 7.110 -0.715 1.00 81.31 91 ARG A C 1
ATOM 714 O O . ARG A 1 91 ? 12.499 7.066 -0.111 1.00 81.31 91 ARG A O 1
ATOM 721 N N . SER A 1 92 ? 10.279 6.931 -0.081 1.00 86.06 92 SER A N 1
ATOM 722 C CA . SER A 1 92 ? 10.218 6.627 1.355 1.00 86.06 92 SER A CA 1
ATOM 723 C C . SER A 1 92 ? 9.204 5.519 1.594 1.00 86.06 92 SER A C 1
ATOM 725 O O . SER A 1 92 ? 8.267 5.392 0.805 1.00 86.06 92 SER A O 1
ATOM 727 N N . PRO A 1 93 ? 9.355 4.712 2.657 1.00 91.62 93 PRO A N 1
ATOM 728 C CA . PRO A 1 93 ? 8.466 3.590 2.938 1.00 91.62 93 PRO A CA 1
ATOM 729 C C . PRO A 1 93 ? 7.137 4.046 3.565 1.00 91.62 93 PRO A C 1
ATOM 731 O O . PRO A 1 93 ? 6.612 3.448 4.499 1.00 91.62 93 PRO A O 1
ATOM 734 N N . LEU A 1 94 ? 6.618 5.156 3.051 1.00 92.75 94 LEU A N 1
ATOM 735 C CA . LEU A 1 94 ? 5.438 5.863 3.497 1.00 92.75 94 LEU A CA 1
ATOM 736 C C . LEU A 1 94 ? 4.296 5.627 2.508 1.00 92.75 94 LEU A C 1
ATOM 738 O O . LEU A 1 94 ? 4.494 5.664 1.287 1.00 92.75 94 LEU A O 1
ATOM 742 N N . THR A 1 95 ? 3.097 5.447 3.049 1.00 95.62 95 THR A N 1
ATOM 743 C CA . THR A 1 95 ? 1.840 5.515 2.304 1.00 95.62 95 THR A CA 1
ATOM 744 C C . THR A 1 95 ? 0.851 6.383 3.055 1.00 95.62 95 THR A C 1
ATOM 746 O O . THR A 1 95 ? 0.582 6.122 4.223 1.00 95.62 95 THR A O 1
ATOM 749 N N . LEU A 1 96 ? 0.308 7.396 2.386 1.00 95.75 96 LEU A N 1
ATOM 750 C CA . LEU A 1 96 ? -0.771 8.223 2.915 1.00 95.75 96 LEU A CA 1
ATOM 751 C C . LEU A 1 96 ? -2.127 7.669 2.487 1.00 95.75 96 LEU A C 1
ATOM 753 O O . LEU A 1 96 ? -2.260 7.076 1.418 1.00 95.75 96 LEU A O 1
ATOM 757 N N . LEU A 1 97 ? -3.114 7.866 3.351 1.00 96.44 97 LEU A N 1
ATOM 758 C CA . LEU A 1 97 ? -4.467 7.334 3.253 1.00 96.44 97 LEU A CA 1
ATOM 759 C C . LEU A 1 97 ? -5.459 8.505 3.378 1.00 96.44 97 LEU A C 1
ATOM 761 O O . LEU A 1 97 ? -6.076 8.679 4.432 1.00 96.44 97 LEU A O 1
ATOM 765 N N . PRO A 1 98 ? -5.538 9.378 2.354 1.00 94.81 98 PRO A N 1
ATOM 766 C CA . PRO A 1 98 ? -6.466 10.500 2.347 1.00 94.81 98 PRO A CA 1
ATOM 767 C C . PRO A 1 98 ? -7.909 10.006 2.221 1.00 94.81 98 PRO A C 1
ATOM 769 O O . PRO A 1 98 ? -8.218 9.160 1.377 1.00 94.81 98 PRO A O 1
ATOM 772 N N . THR A 1 99 ? -8.785 10.563 3.047 1.00 95.19 99 THR A N 1
ATOM 773 C CA . THR A 1 99 ? -10.217 10.262 3.084 1.00 95.19 99 THR A CA 1
ATOM 774 C C . THR A 1 99 ? -11.032 11.382 2.437 1.00 95.19 99 THR A C 1
ATOM 776 O O . THR A 1 99 ? -10.589 12.530 2.364 1.00 95.19 99 THR A O 1
ATOM 779 N N . VAL A 1 100 ? -12.229 11.051 1.954 1.00 94.25 100 VAL A N 1
ATOM 780 C CA . VAL A 1 100 ? -13.150 11.995 1.289 1.00 94.25 100 VAL A CA 1
ATOM 781 C C . VAL A 1 100 ? -13.764 13.024 2.243 1.00 94.25 100 VAL A C 1
ATOM 783 O O . VAL A 1 100 ? -14.184 14.092 1.809 1.00 94.25 100 VAL A O 1
ATOM 786 N N . ASP A 1 101 ? -13.787 12.730 3.543 1.00 91.94 101 ASP A N 1
ATOM 787 C CA . ASP A 1 101 ? -14.339 13.590 4.600 1.00 91.94 101 ASP A CA 1
ATOM 788 C C . ASP A 1 101 ? -13.478 14.832 4.910 1.00 91.94 101 ASP A C 1
ATOM 790 O O . ASP A 1 101 ? -13.866 15.676 5.719 1.00 91.94 101 ASP A O 1
ATOM 794 N N . GLY A 1 102 ? -12.300 14.948 4.287 1.00 85.06 102 GLY A N 1
ATOM 795 C CA . GLY A 1 102 ? -11.361 16.040 4.531 1.00 85.06 102 GLY A CA 1
ATOM 796 C C . GLY A 1 102 ? -10.681 15.978 5.901 1.00 85.06 102 GLY A C 1
ATOM 797 O O . GLY A 1 102 ? -10.104 16.978 6.337 1.00 85.06 102 GLY A O 1
ATOM 798 N N . SER A 1 103 ? -10.731 14.832 6.591 1.00 89.75 103 SER A N 1
ATOM 799 C CA . SER A 1 103 ? -10.018 14.645 7.854 1.00 89.75 103 SER A CA 1
ATOM 800 C C . SER A 1 103 ? -8.503 14.809 7.681 1.00 89.75 103 SER A C 1
ATOM 802 O O . SER A 1 103 ? -7.954 14.791 6.575 1.00 89.75 103 SER A O 1
ATOM 804 N N . LEU A 1 104 ? -7.792 14.982 8.803 1.00 90.56 104 LEU A N 1
ATOM 805 C CA . LEU A 1 104 ? -6.334 15.094 8.792 1.00 90.56 104 LEU A CA 1
ATOM 806 C C . LEU A 1 104 ? -5.711 13.899 8.065 1.00 90.56 104 LEU A C 1
ATOM 808 O O . LEU A 1 104 ? -5.826 12.754 8.524 1.00 90.56 104 LEU A O 1
ATOM 812 N N . VAL A 1 105 ? -5.004 14.192 6.967 1.00 94.12 105 VAL A N 1
ATOM 813 C CA . VAL A 1 105 ? -4.318 13.184 6.160 1.00 94.12 105 VAL A CA 1
ATOM 814 C C . VAL A 1 105 ? -3.298 12.470 7.033 1.00 94.12 105 VAL A C 1
ATOM 816 O O . VAL A 1 105 ? -2.369 13.069 7.577 1.00 94.12 105 VAL A O 1
ATOM 819 N N . ALA A 1 106 ? -3.473 11.165 7.151 1.00 95.81 106 ALA A N 1
ATOM 820 C CA . ALA A 1 106 ? -2.565 10.297 7.870 1.00 95.81 106 ALA A CA 1
ATOM 821 C C . ALA A 1 106 ? -2.214 9.093 7.022 1.00 95.81 106 ALA A C 1
ATOM 823 O O . ALA A 1 106 ? -2.752 8.888 5.935 1.00 95.81 106 ALA A O 1
ATOM 824 N N . GLY A 1 107 ? -1.278 8.307 7.517 1.00 96.81 107 GLY A N 1
ATOM 825 C CA . GLY A 1 107 ? -0.793 7.158 6.797 1.00 96.81 107 GLY A CA 1
ATOM 826 C C . GLY A 1 107 ? 0.060 6.262 7.658 1.00 96.81 107 GLY A C 1
ATOM 827 O O . GLY A 1 107 ? 0.124 6.404 8.880 1.00 96.81 107 GLY A O 1
ATOM 828 N N . LEU A 1 108 ? 0.734 5.349 6.978 1.00 97.69 108 LEU A N 1
ATOM 829 C CA . LEU A 1 108 ? 1.587 4.352 7.589 1.00 97.69 108 LEU A CA 1
ATOM 830 C C . LEU A 1 108 ? 2.994 4.464 7.020 1.00 97.69 108 LEU A C 1
ATOM 832 O O . LEU A 1 108 ? 3.195 4.481 5.800 1.00 97.69 108 LEU A O 1
ATOM 836 N N . LEU A 1 109 ? 3.962 4.527 7.926 1.00 95.81 109 LEU A N 1
ATOM 837 C CA . LEU A 1 109 ? 5.365 4.288 7.643 1.00 95.81 109 LEU A CA 1
ATOM 838 C C . LEU A 1 109 ? 5.675 2.843 8.025 1.00 95.81 109 LEU A C 1
ATOM 840 O O . LEU A 1 109 ? 5.427 2.418 9.151 1.00 95.81 109 LEU A O 1
ATOM 844 N N . VAL A 1 110 ? 6.215 2.079 7.087 1.00 95.56 110 VAL A N 1
ATOM 845 C CA . VAL A 1 110 ? 6.640 0.699 7.334 1.00 95.56 110 VAL A CA 1
ATOM 846 C C . VAL A 1 110 ? 8.155 0.591 7.239 1.00 95.56 110 VAL A C 1
ATOM 848 O O . VAL A 1 110 ? 8.832 1.490 6.739 1.00 95.56 110 VAL A O 1
ATOM 851 N N . SER A 1 111 ? 8.723 -0.518 7.708 1.00 91.62 111 SER A N 1
ATOM 852 C CA . SER A 1 111 ? 10.144 -0.759 7.480 1.00 91.62 111 SER A CA 1
ATOM 853 C C . SER A 1 111 ? 10.412 -1.000 5.987 1.00 91.62 111 SER A C 1
ATOM 855 O O . SER A 1 111 ? 9.590 -1.555 5.249 1.00 91.62 111 SER A O 1
ATOM 857 N N . ARG A 1 112 ? 11.593 -0.590 5.518 1.00 86.81 112 ARG A N 1
ATOM 858 C CA . ARG A 1 112 ? 12.013 -0.809 4.128 1.00 86.81 112 ARG A CA 1
ATOM 859 C C . ARG A 1 112 ? 11.901 -2.248 3.627 1.00 86.81 112 ARG A C 1
ATOM 861 O O . ARG A 1 112 ? 11.323 -2.415 2.553 1.00 86.81 112 ARG A O 1
ATOM 868 N N . PRO A 1 113 ? 12.366 -3.280 4.362 1.00 88.81 113 PRO A N 1
ATOM 869 C CA . PRO A 1 113 ? 12.312 -4.650 3.852 1.00 88.81 113 PRO A CA 1
ATOM 870 C C . PRO A 1 113 ? 10.882 -5.137 3.585 1.00 88.81 113 PRO A C 1
ATOM 872 O O . PRO A 1 113 ? 10.699 -6.060 2.800 1.00 88.81 113 PRO A O 1
ATOM 875 N N . VAL A 1 114 ? 9.860 -4.514 4.186 1.00 93.44 114 VAL A N 1
ATOM 876 C CA . VAL A 1 114 ? 8.452 -4.893 3.983 1.00 93.44 114 VAL A CA 1
ATOM 877 C C . VAL A 1 114 ? 7.660 -3.889 3.143 1.00 93.44 114 VAL A C 1
ATOM 879 O O . VAL A 1 114 ? 6.466 -4.083 2.942 1.00 93.44 114 VAL A O 1
ATOM 882 N N . THR A 1 115 ? 8.284 -2.826 2.627 1.00 92.25 115 THR A N 1
ATOM 883 C CA . THR A 1 115 ? 7.566 -1.729 1.952 1.00 92.25 115 THR A CA 1
ATOM 884 C C . THR A 1 115 ? 6.844 -2.178 0.693 1.00 92.25 115 THR A C 1
ATOM 886 O O . THR A 1 115 ? 5.656 -1.905 0.553 1.00 92.25 115 THR A O 1
ATOM 889 N N . LEU A 1 116 ? 7.525 -2.892 -0.206 1.00 91.38 116 LEU A N 1
ATOM 890 C CA . LEU A 1 116 ? 6.895 -3.379 -1.437 1.00 91.38 116 LEU A CA 1
ATOM 891 C C . LEU A 1 116 ? 5.734 -4.318 -1.141 1.00 91.38 116 LEU A C 1
ATOM 893 O O . LEU A 1 116 ? 4.657 -4.198 -1.712 1.00 91.38 116 LEU A O 1
ATOM 897 N N . THR A 1 117 ? 5.958 -5.219 -0.193 1.00 94.25 117 THR A N 1
ATOM 898 C CA . THR A 1 117 ? 4.948 -6.148 0.290 1.00 94.25 117 THR A CA 1
ATOM 899 C C . THR A 1 117 ? 3.729 -5.414 0.854 1.00 94.25 117 THR A C 1
ATOM 901 O O . THR A 1 117 ? 2.600 -5.748 0.509 1.00 94.25 117 THR A O 1
ATOM 904 N N . PHE A 1 118 ? 3.945 -4.403 1.697 1.00 96.00 118 PHE A N 1
ATOM 905 C CA . PHE A 1 118 ? 2.876 -3.576 2.247 1.00 96.00 118 PHE A CA 1
ATOM 906 C C . PHE A 1 118 ? 2.071 -2.884 1.151 1.00 96.00 118 PHE A C 1
ATOM 908 O O . PHE A 1 118 ? 0.848 -2.998 1.140 1.00 96.00 118 PHE A O 1
ATOM 915 N N . ARG A 1 119 ? 2.752 -2.228 0.205 1.00 95.06 119 ARG A N 1
ATOM 916 C CA . ARG A 1 119 ? 2.102 -1.539 -0.916 1.00 95.06 119 ARG A CA 1
ATOM 917 C C . ARG A 1 119 ? 1.273 -2.494 -1.754 1.00 95.06 119 ARG A C 1
ATOM 919 O O . ARG A 1 119 ? 0.098 -2.239 -1.948 1.00 95.06 119 ARG A O 1
ATOM 926 N N . PHE A 1 120 ? 1.856 -3.621 -2.155 1.00 92.12 120 PHE A N 1
ATOM 927 C CA . PHE A 1 120 ? 1.162 -4.636 -2.939 1.00 92.12 120 PHE A CA 1
ATOM 928 C C . PHE A 1 120 ? -0.133 -5.105 -2.263 1.00 92.12 120 PHE A C 1
ATOM 930 O O . PHE A 1 120 ? -1.196 -5.046 -2.873 1.00 92.12 120 PHE A O 1
ATOM 937 N N . HIS A 1 121 ? -0.067 -5.525 -0.994 1.00 95.38 121 HIS A N 1
ATOM 938 C CA . HIS A 1 121 ? -1.256 -6.011 -0.291 1.00 95.38 121 HIS A CA 1
ATOM 939 C C . HIS A 1 121 ? -2.295 -4.912 -0.063 1.00 95.38 121 HIS A C 1
ATOM 941 O O . HIS A 1 121 ? -3.483 -5.194 -0.147 1.00 95.38 121 HIS A O 1
ATOM 947 N N . LEU A 1 122 ? -1.865 -3.677 0.203 1.00 96.31 122 LEU A N 1
ATOM 948 C CA . LEU A 1 122 ? -2.768 -2.542 0.354 1.00 96.31 122 LEU A CA 1
ATOM 949 C C . LEU A 1 122 ? -3.483 -2.202 -0.957 1.00 96.31 122 LEU A C 1
ATOM 951 O O . LEU A 1 122 ? -4.700 -2.067 -0.959 1.00 96.31 122 LEU A O 1
ATOM 955 N N . THR A 1 123 ? -2.755 -2.088 -2.068 1.00 93.25 123 THR A N 1
ATOM 956 C CA . THR A 1 123 ? -3.343 -1.792 -3.382 1.00 93.25 123 THR A CA 1
ATOM 957 C C . THR A 1 123 ? -4.292 -2.901 -3.824 1.00 93.25 123 THR A C 1
ATOM 959 O O . THR A 1 123 ? -5.387 -2.607 -4.294 1.00 93.25 123 THR A O 1
ATOM 962 N N . LEU A 1 124 ? -3.902 -4.167 -3.631 1.00 91.69 124 LEU A N 1
ATOM 963 C CA . LEU A 1 124 ? -4.753 -5.312 -3.946 1.00 91.69 124 LEU A CA 1
ATOM 964 C C . LEU A 1 124 ? -6.035 -5.299 -3.111 1.00 91.69 124 LEU A C 1
ATOM 966 O O . LEU A 1 124 ? -7.116 -5.422 -3.670 1.00 91.69 124 LEU A O 1
ATOM 970 N N . ALA A 1 125 ? -5.921 -5.112 -1.795 1.00 95.38 125 ALA A N 1
ATOM 971 C CA . ALA A 1 125 ? -7.075 -5.074 -0.905 1.00 95.38 125 ALA A CA 1
ATOM 972 C C . ALA A 1 125 ? -8.001 -3.883 -1.201 1.00 95.38 125 ALA A C 1
ATOM 974 O O . ALA A 1 125 ? -9.215 -4.039 -1.196 1.00 95.38 125 ALA A O 1
ATOM 975 N N . PHE A 1 126 ? -7.440 -2.712 -1.518 1.00 94.88 126 PHE A N 1
ATOM 976 C CA . PHE A 1 126 ? -8.211 -1.539 -1.932 1.00 94.88 126 PHE A CA 1
ATOM 977 C C . PHE A 1 126 ? -8.994 -1.803 -3.226 1.00 94.88 126 PHE A C 1
ATOM 979 O O . PHE A 1 126 ? -10.167 -1.454 -3.319 1.00 94.88 126 PHE A O 1
ATOM 986 N N . ALA A 1 127 ? -8.371 -2.456 -4.210 1.00 92.00 127 ALA A N 1
ATOM 987 C CA . ALA A 1 127 ? -9.042 -2.818 -5.453 1.00 92.00 127 ALA A CA 1
ATOM 988 C C . ALA A 1 127 ? -10.109 -3.902 -5.257 1.00 92.00 127 ALA A C 1
ATOM 990 O O . ALA A 1 127 ? -11.205 -3.755 -5.791 1.00 92.00 127 ALA A O 1
ATOM 991 N N . ASP A 1 128 ? -9.824 -4.947 -4.472 1.00 91.88 128 ASP A N 1
ATOM 992 C CA . ASP A 1 128 ? -10.803 -5.986 -4.120 1.00 91.88 128 ASP A CA 1
ATOM 993 C C . ASP A 1 128 ? -12.004 -5.371 -3.380 1.00 91.88 128 ASP A C 1
ATOM 995 O O . ASP A 1 128 ? -13.149 -5.624 -3.752 1.00 91.88 128 ASP A O 1
ATOM 999 N N . GLY A 1 129 ? -11.761 -4.502 -2.393 1.00 92.06 129 GLY A N 1
ATOM 1000 C CA . GLY A 1 129 ? -12.811 -3.853 -1.603 1.00 92.06 129 GLY A CA 1
ATOM 1001 C C . GLY A 1 129 ? -13.709 -2.902 -2.397 1.00 92.06 129 GLY A C 1
ATOM 1002 O O . GLY A 1 129 ? -14.857 -2.692 -2.015 1.00 92.06 129 GLY A O 1
ATOM 1003 N N . LEU A 1 130 ? -13.217 -2.364 -3.518 1.00 91.31 130 LEU A N 1
ATOM 1004 C CA . LEU A 1 130 ? -14.000 -1.556 -4.461 1.00 91.31 130 LEU A CA 1
ATOM 1005 C C . LEU A 1 130 ? -14.562 -2.369 -5.641 1.00 91.31 130 LEU A C 1
ATOM 1007 O O . LEU A 1 130 ? -15.156 -1.792 -6.549 1.00 91.31 130 LEU A O 1
ATOM 1011 N N . GLY A 1 131 ? -14.360 -3.691 -5.667 1.00 90.19 131 GLY A N 1
ATOM 1012 C CA . GLY A 1 131 ? -14.785 -4.548 -6.778 1.00 90.19 131 GLY A CA 1
ATOM 1013 C C . GLY A 1 131 ? -14.043 -4.278 -8.092 1.00 90.19 131 GLY A C 1
ATOM 1014 O O . GLY A 1 131 ? -14.519 -4.659 -9.155 1.00 90.19 131 GLY A O 1
ATOM 1015 N N . ASN A 1 132 ? -12.877 -3.629 -8.039 1.00 88.69 132 ASN A N 1
ATOM 1016 C CA . ASN A 1 132 ? -12.092 -3.209 -9.201 1.00 88.69 132 ASN A CA 1
ATOM 1017 C C . ASN A 1 132 ? -10.879 -4.122 -9.467 1.00 88.69 132 ASN A C 1
ATOM 1019 O O . ASN A 1 132 ? -9.836 -3.696 -9.973 1.00 88.69 132 ASN A O 1
ATOM 1023 N N . ARG A 1 133 ? -10.995 -5.393 -9.078 1.00 87.19 133 ARG A N 1
ATOM 1024 C CA . ARG A 1 133 ? -9.923 -6.384 -9.210 1.00 87.19 133 ARG A CA 1
ATOM 1025 C C . ARG A 1 133 ? -9.513 -6.596 -10.668 1.00 87.19 133 ARG A C 1
ATOM 1027 O O . ARG A 1 133 ? -8.320 -6.690 -10.953 1.00 87.19 133 ARG A O 1
ATOM 1034 N N . ASP A 1 134 ? -10.481 -6.613 -11.581 1.00 84.88 134 ASP A N 1
ATOM 1035 C CA . ASP A 1 134 ? -10.240 -6.859 -13.006 1.00 84.88 134 ASP A CA 1
ATOM 1036 C C . ASP A 1 134 ? -9.411 -5.743 -13.656 1.00 84.88 134 ASP A C 1
ATOM 1038 O O . ASP A 1 134 ? -8.533 -6.028 -14.468 1.00 84.88 134 ASP A O 1
ATOM 1042 N N . ALA A 1 135 ? -9.594 -4.479 -13.253 1.00 79.69 135 ALA A N 1
ATOM 1043 C CA . ALA A 1 135 ? -8.760 -3.388 -13.762 1.00 79.69 135 ALA A CA 1
ATOM 1044 C C . ALA A 1 135 ? -7.316 -3.472 -13.251 1.00 79.69 135 ALA A C 1
ATOM 1046 O O . ALA A 1 135 ? -6.382 -3.152 -13.986 1.00 79.69 135 ALA A O 1
ATOM 1047 N N . VAL A 1 136 ? -7.109 -3.923 -12.007 1.00 79.94 136 VAL A N 1
ATOM 1048 C CA . VAL A 1 136 ? -5.755 -4.175 -11.491 1.00 79.94 136 VAL A CA 1
ATOM 1049 C C . VAL A 1 136 ? -5.101 -5.333 -12.236 1.00 79.94 136 VAL A C 1
ATOM 1051 O O . VAL A 1 136 ? -3.934 -5.216 -12.604 1.00 79.94 136 VAL A O 1
ATOM 1054 N N . ALA A 1 137 ? -5.840 -6.413 -12.503 1.00 85.75 137 ALA A N 1
ATOM 1055 C CA . ALA A 1 137 ? -5.347 -7.524 -13.313 1.00 85.75 137 ALA A CA 1
ATOM 1056 C C . ALA A 1 137 ? -4.947 -7.052 -14.720 1.00 85.75 137 ALA A C 1
ATOM 1058 O O . ALA A 1 137 ? -3.809 -7.270 -15.125 1.00 85.75 137 ALA A O 1
ATOM 1059 N N . ALA A 1 138 ? -5.811 -6.292 -15.400 1.00 85.19 138 ALA A N 1
ATOM 1060 C CA . ALA A 1 138 ? -5.519 -5.730 -16.718 1.00 85.19 138 ALA A CA 1
ATOM 1061 C C . ALA A 1 138 ? -4.284 -4.805 -16.714 1.00 85.19 138 ALA A C 1
ATOM 1063 O O . ALA A 1 138 ? -3.445 -4.884 -17.609 1.00 85.19 138 ALA A O 1
ATOM 1064 N N . CYS A 1 139 ? -4.127 -3.960 -15.688 1.00 78.94 139 CYS A N 1
ATOM 1065 C CA . CYS A 1 139 ? -2.952 -3.096 -15.540 1.00 78.94 139 CYS A CA 1
ATOM 1066 C C . CYS A 1 139 ? -1.659 -3.905 -15.331 1.00 78.94 139 CYS A C 1
ATOM 1068 O O . CYS A 1 139 ? -0.616 -3.583 -15.906 1.00 78.94 139 CYS A O 1
ATOM 1070 N N . LEU A 1 140 ? -1.715 -4.977 -14.535 1.00 84.44 140 LEU A N 1
ATOM 1071 C CA . LEU A 1 140 ? -0.583 -5.886 -14.351 1.00 84.44 140 LEU A CA 1
ATOM 1072 C C . LEU A 1 140 ? -0.245 -6.636 -15.642 1.00 84.44 140 LEU A C 1
ATOM 1074 O O . LEU A 1 140 ? 0.935 -6.739 -15.979 1.00 84.44 140 LEU A O 1
ATOM 1078 N N . ASP A 1 141 ? -1.246 -7.097 -16.388 1.00 90.00 141 ASP A N 1
ATOM 1079 C CA . ASP A 1 141 ? -1.050 -7.755 -17.680 1.00 90.00 141 ASP A CA 1
ATOM 1080 C C . ASP A 1 141 ? -0.392 -6.807 -18.693 1.00 90.00 141 ASP A C 1
ATOM 1082 O O . ASP A 1 141 ? 0.550 -7.193 -19.389 1.00 90.00 141 ASP A O 1
ATOM 1086 N N . GLU A 1 142 ? -0.800 -5.535 -18.727 1.00 88.94 142 GLU A N 1
ATOM 1087 C CA . GLU A 1 142 ? -0.170 -4.510 -19.564 1.00 88.94 142 GLU A CA 1
ATOM 1088 C C . GLU A 1 142 ? 1.290 -4.242 -19.157 1.00 88.94 142 GLU A C 1
ATOM 1090 O O . GLU A 1 142 ? 2.171 -4.120 -20.021 1.00 88.94 142 GLU A O 1
ATOM 1095 N N . LEU A 1 143 ? 1.583 -4.191 -17.853 1.00 85.56 143 LEU A N 1
ATOM 1096 C CA . LEU A 1 143 ? 2.948 -4.057 -17.333 1.00 85.56 143 LEU A CA 1
ATOM 1097 C C . LEU A 1 143 ? 3.814 -5.261 -17.716 1.00 85.56 143 LEU A C 1
ATOM 1099 O O . LEU A 1 143 ? 4.946 -5.079 -18.170 1.00 85.56 143 LEU A O 1
ATOM 1103 N N . VAL A 1 144 ? 3.287 -6.481 -17.591 1.00 89.94 144 VAL A N 1
ATOM 1104 C CA . VAL A 1 144 ? 3.975 -7.712 -18.003 1.00 89.94 144 VAL A CA 1
ATOM 1105 C C . VAL A 1 144 ? 4.225 -7.704 -19.508 1.00 89.94 144 VAL A C 1
ATOM 1107 O O . VAL A 1 144 ? 5.357 -7.941 -19.933 1.00 89.94 144 VAL A O 1
ATOM 1110 N N . ALA A 1 145 ? 3.224 -7.362 -20.320 1.00 93.81 145 ALA A N 1
ATOM 1111 C CA . ALA A 1 145 ? 3.368 -7.258 -21.769 1.00 93.81 145 ALA A CA 1
ATOM 1112 C C . ALA A 1 145 ? 4.402 -6.191 -22.167 1.00 93.81 145 ALA A C 1
ATOM 1114 O O . ALA A 1 145 ? 5.211 -6.405 -23.072 1.00 93.81 145 ALA A O 1
ATOM 1115 N N . THR A 1 146 ? 4.423 -5.045 -21.481 1.00 93.25 146 THR A N 1
ATOM 1116 C CA . THR A 1 146 ? 5.420 -3.983 -21.692 1.00 93.25 146 THR A CA 1
ATOM 1117 C C . THR A 1 146 ? 6.821 -4.444 -21.299 1.00 93.25 146 THR A C 1
ATOM 1119 O O . THR A 1 146 ? 7.781 -4.218 -22.040 1.00 93.25 146 THR A O 1
ATOM 1122 N N . HIS A 1 147 ? 6.955 -5.145 -20.173 1.00 91.62 147 HIS A N 1
ATOM 1123 C CA . HIS A 1 147 ? 8.228 -5.712 -19.742 1.00 91.62 147 HIS A CA 1
ATOM 1124 C C . HIS A 1 147 ? 8.744 -6.758 -20.737 1.00 91.62 147 HIS A C 1
ATOM 1126 O O . HIS A 1 147 ? 9.910 -6.727 -21.113 1.00 91.62 147 HIS A O 1
ATOM 1132 N N . GLN A 1 148 ? 7.876 -7.644 -21.229 1.00 94.25 148 GLN A N 1
ATOM 1133 C CA . GLN A 1 148 ? 8.232 -8.635 -22.244 1.00 94.25 148 GLN A CA 1
ATOM 1134 C C . GLN A 1 148 ? 8.688 -7.976 -23.553 1.00 94.25 148 GLN A C 1
ATOM 1136 O O . GLN A 1 148 ? 9.699 -8.393 -24.112 1.00 94.25 148 GLN A O 1
ATOM 1141 N N . ARG A 1 149 ? 8.007 -6.909 -24.000 1.00 95.44 149 ARG A N 1
ATOM 1142 C CA . ARG A 1 149 ? 8.391 -6.126 -25.191 1.00 95.44 149 ARG A CA 1
ATOM 1143 C C . ARG A 1 149 ? 9.725 -5.391 -25.040 1.00 95.44 149 ARG A C 1
ATOM 1145 O O . ARG A 1 149 ? 10.424 -5.201 -26.027 1.00 95.44 149 ARG A O 1
ATOM 1152 N N . THR A 1 150 ? 10.069 -4.961 -23.827 1.00 95.12 150 THR A N 1
ATOM 1153 C CA . THR A 1 150 ? 11.306 -4.211 -23.532 1.00 95.12 150 THR A CA 1
ATOM 1154 C C . THR A 1 150 ? 12.447 -5.093 -23.028 1.00 95.12 150 THR A C 1
ATOM 1156 O O . THR A 1 150 ? 13.549 -4.594 -22.795 1.00 95.12 150 THR A O 1
ATOM 1159 N N . ARG A 1 151 ? 12.210 -6.401 -22.861 1.00 92.56 151 ARG A N 1
ATOM 1160 C CA . ARG A 1 151 ? 13.212 -7.348 -22.378 1.00 92.56 151 ARG A CA 1
ATOM 1161 C C . ARG A 1 151 ? 14.403 -7.357 -23.343 1.00 92.56 151 ARG A C 1
ATOM 1163 O O . ARG A 1 151 ? 14.214 -7.670 -24.519 1.00 92.56 151 ARG A O 1
ATOM 1170 N N . PRO A 1 152 ? 15.628 -7.064 -22.871 1.00 93.88 152 PRO A N 1
ATOM 1171 C CA . PRO A 1 152 ? 16.809 -7.159 -23.713 1.00 93.88 152 PRO A CA 1
ATOM 1172 C C . PRO A 1 152 ? 16.948 -8.573 -24.279 1.00 93.88 152 PRO A C 1
ATOM 1174 O O . PRO A 1 152 ? 16.767 -9.555 -23.550 1.00 93.88 152 PRO A O 1
ATOM 1177 N N . THR A 1 153 ? 17.293 -8.680 -25.563 1.00 92.00 153 THR A N 1
ATOM 1178 C CA . THR A 1 153 ? 17.661 -9.961 -26.170 1.00 92.00 153 THR A CA 1
ATOM 1179 C C . THR A 1 153 ? 18.766 -10.598 -25.336 1.00 92.00 153 THR A C 1
ATOM 1181 O O . THR A 1 153 ? 19.737 -9.928 -24.974 1.00 92.00 153 THR A O 1
ATOM 1184 N N . ALA A 1 154 ? 18.608 -11.883 -25.008 1.00 89.31 154 ALA A N 1
ATOM 1185 C CA . ALA A 1 154 ? 19.619 -12.604 -24.250 1.00 89.31 154 ALA A CA 1
ATOM 1186 C C . ALA A 1 154 ? 20.976 -12.476 -24.965 1.00 89.31 154 ALA A C 1
ATOM 1188 O O . ALA A 1 154 ? 21.028 -12.652 -26.189 1.00 89.31 154 ALA A O 1
ATOM 1189 N N . PRO A 1 155 ? 22.065 -12.153 -24.243 1.00 90.00 155 PRO A N 1
ATOM 1190 C CA . PRO A 1 155 ? 23.379 -12.115 -24.860 1.00 90.00 155 PRO A CA 1
ATOM 1191 C C . PRO A 1 155 ? 23.683 -13.492 -25.468 1.00 90.00 155 PRO A C 1
ATOM 1193 O O . PRO A 1 155 ? 23.257 -14.511 -24.910 1.00 90.00 155 PRO A O 1
ATOM 1196 N N . PRO A 1 156 ? 24.391 -13.549 -26.609 1.00 90.88 156 PRO A N 1
ATOM 1197 C CA . PRO A 1 156 ? 24.757 -14.821 -27.216 1.00 90.88 156 PRO A CA 1
ATOM 1198 C C . PRO A 1 156 ? 25.510 -15.683 -26.199 1.00 90.88 156 PRO A C 1
ATOM 1200 O O . PRO A 1 156 ? 26.279 -15.164 -25.386 1.00 90.88 156 PRO A O 1
ATOM 1203 N N . VAL A 1 157 ? 25.287 -17.000 -26.245 1.00 89.31 157 VAL A N 1
ATOM 1204 C CA . VAL A 1 157 ? 25.958 -17.947 -25.346 1.00 89.31 157 VAL A CA 1
ATOM 1205 C C . VAL A 1 157 ? 27.467 -17.780 -25.507 1.00 89.31 157 VAL A C 1
ATOM 1207 O O . VAL A 1 157 ? 28.014 -18.022 -26.586 1.00 89.31 157 VAL A O 1
ATOM 1210 N N . ALA A 1 158 ? 28.131 -17.339 -24.438 1.00 88.69 158 ALA A N 1
ATOM 1211 C CA . ALA A 1 158 ? 29.574 -17.179 -24.428 1.00 88.69 158 ALA A CA 1
ATOM 1212 C C . ALA A 1 158 ? 30.223 -18.551 -24.612 1.00 88.69 158 ALA A C 1
ATOM 1214 O O . ALA A 1 158 ? 29.938 -19.491 -23.866 1.00 88.69 158 ALA A O 1
ATOM 1215 N N . ARG A 1 159 ? 31.099 -18.673 -25.609 1.00 90.06 159 ARG A N 1
ATOM 1216 C CA . ARG A 1 159 ? 31.863 -19.906 -25.791 1.00 90.06 159 ARG A CA 1
ATOM 1217 C C . ARG A 1 159 ? 32.947 -20.017 -24.711 1.00 90.06 159 ARG A C 1
ATOM 1219 O O . ARG A 1 159 ? 33.417 -18.981 -24.224 1.00 90.06 159 ARG A O 1
ATOM 1226 N N . PRO A 1 160 ? 33.399 -21.229 -24.341 1.00 85.12 160 PRO A N 1
ATOM 1227 C CA . PRO A 1 160 ? 34.475 -21.404 -23.362 1.00 85.12 160 PRO A CA 1
ATOM 1228 C C . PRO A 1 160 ? 35.741 -20.594 -23.694 1.00 85.12 160 PRO A C 1
ATOM 1230 O O . PRO A 1 160 ? 36.410 -20.072 -22.800 1.00 85.12 160 PRO A O 1
ATOM 1233 N N . GLU A 1 161 ? 36.040 -20.395 -24.982 1.00 85.69 161 GLU A N 1
ATOM 1234 C CA . GLU A 1 161 ? 37.196 -19.623 -25.457 1.00 85.69 161 GLU A CA 1
ATOM 1235 C C . GLU A 1 161 ? 37.015 -18.104 -25.319 1.00 85.69 161 GLU A C 1
ATOM 1237 O O . GLU A 1 161 ? 37.967 -17.355 -25.531 1.00 85.69 161 GLU A O 1
ATOM 1242 N N . GLN A 1 162 ? 35.822 -17.636 -24.956 1.00 88.06 162 GLN A N 1
ATOM 1243 C CA . GLN A 1 162 ? 35.507 -16.234 -24.663 1.00 88.06 162 GLN A CA 1
ATOM 1244 C C . GLN A 1 162 ? 35.439 -15.967 -23.153 1.00 88.06 162 GLN A C 1
ATOM 1246 O O . GLN A 1 162 ? 35.419 -14.811 -22.732 1.00 88.06 162 GLN A O 1
ATOM 1251 N N . ALA A 1 163 ? 35.457 -17.014 -22.320 1.00 84.56 163 ALA A N 1
ATOM 1252 C CA . ALA A 1 163 ? 35.475 -16.858 -20.873 1.00 84.56 163 ALA A CA 1
ATOM 1253 C C . ALA A 1 163 ? 36.773 -16.153 -20.423 1.00 84.56 163 ALA A C 1
ATOM 1255 O O . ALA A 1 163 ? 37.852 -16.468 -20.947 1.00 84.56 163 ALA A O 1
ATOM 1256 N N . PRO A 1 164 ? 36.726 -15.229 -19.445 1.00 85.62 164 PRO A N 1
ATOM 1257 C CA . PRO A 1 164 ? 37.925 -14.641 -18.852 1.00 85.62 164 PRO A CA 1
ATOM 1258 C C . PRO A 1 164 ? 38.876 -15.728 -18.332 1.00 85.62 164 PRO A C 1
ATOM 1260 O O . PRO A 1 164 ? 38.425 -16.736 -17.797 1.00 85.62 164 PRO A O 1
ATOM 1263 N N . VAL A 1 165 ? 40.196 -15.527 -18.420 1.00 78.62 165 VAL A N 1
ATOM 1264 C CA . VAL A 1 165 ? 41.208 -16.538 -18.024 1.00 78.62 165 VAL A CA 1
ATOM 1265 C C . VAL A 1 165 ? 41.009 -17.040 -16.584 1.00 78.62 165 VAL A C 1
ATOM 1267 O O . VAL A 1 165 ? 41.199 -18.221 -16.307 1.00 78.62 165 VAL A O 1
ATOM 1270 N N . ARG A 1 166 ? 40.535 -16.172 -15.678 1.00 74.62 166 ARG A N 1
ATOM 1271 C CA . ARG A 1 166 ? 40.199 -16.539 -14.290 1.00 74.62 166 ARG A CA 1
ATOM 1272 C C . ARG A 1 166 ? 39.020 -17.518 -14.180 1.00 74.62 166 ARG A C 1
ATOM 1274 O O . ARG A 1 166 ? 39.005 -18.313 -13.252 1.00 74.62 166 ARG A O 1
ATOM 1281 N N . ALA A 1 167 ? 38.084 -17.495 -15.129 1.00 71.81 167 ALA A N 1
ATOM 1282 C CA . ALA A 1 167 ? 36.967 -18.437 -15.218 1.00 71.81 167 ALA A CA 1
ATOM 1283 C C . ALA A 1 167 ? 37.340 -19.751 -15.935 1.00 71.81 167 ALA A C 1
ATOM 1285 O O . ALA A 1 167 ? 36.628 -20.737 -15.801 1.00 71.81 167 ALA A O 1
ATOM 1286 N N . ARG A 1 168 ? 38.468 -19.796 -16.666 1.00 69.81 168 ARG A N 1
ATOM 1287 C CA . ARG A 1 168 ? 38.957 -21.021 -17.338 1.00 69.81 168 ARG A CA 1
ATOM 1288 C C . ARG A 1 168 ? 39.712 -21.974 -16.409 1.00 69.81 168 ARG A C 1
ATOM 1290 O O . ARG A 1 168 ? 39.872 -23.146 -16.726 1.00 69.81 168 ARG A O 1
ATOM 1297 N N . LEU A 1 169 ? 40.225 -21.482 -15.281 1.00 61.06 169 LEU A N 1
ATOM 1298 C CA . LEU A 1 169 ? 41.146 -22.236 -14.418 1.00 61.06 169 LEU A CA 1
ATOM 1299 C C . LEU A 1 169 ? 40.460 -23.151 -13.389 1.00 61.06 169 LEU A C 1
ATOM 1301 O O . LEU A 1 169 ? 41.137 -23.974 -12.772 1.00 61.06 169 LEU A O 1
ATOM 1305 N N . SER A 1 170 ? 39.141 -23.056 -13.210 1.00 57.31 170 SER A N 1
ATOM 1306 C CA . SER A 1 170 ? 38.395 -23.905 -12.270 1.00 57.31 170 SER A CA 1
ATOM 1307 C C . SER A 1 170 ? 38.233 -25.356 -12.737 1.00 57.31 170 SER A C 1
ATOM 1309 O O . SER A 1 170 ? 37.960 -26.224 -11.911 1.00 57.31 170 SER A O 1
ATOM 1311 N N . ASP A 1 171 ? 38.474 -25.650 -14.016 1.00 54.38 171 ASP A N 1
ATOM 1312 C CA . ASP A 1 171 ? 38.144 -26.959 -14.590 1.00 54.38 171 ASP A CA 1
ATOM 1313 C C . ASP A 1 171 ? 39.185 -28.054 -14.270 1.00 54.38 171 ASP A C 1
ATOM 1315 O O . ASP A 1 171 ? 38.856 -29.225 -14.120 1.00 54.38 171 ASP A O 1
ATOM 1319 N N . ARG A 1 172 ? 40.461 -27.695 -14.051 1.00 54.09 172 ARG A N 1
ATOM 1320 C CA . ARG A 1 172 ? 41.515 -28.702 -13.782 1.00 54.09 172 ARG A CA 1
ATOM 1321 C C . ARG A 1 172 ? 41.738 -29.045 -12.309 1.00 54.09 172 ARG A C 1
ATOM 1323 O O . ARG A 1 172 ? 42.309 -30.092 -12.025 1.00 54.09 172 ARG A O 1
ATOM 1330 N N . ARG A 1 173 ? 41.317 -28.193 -11.368 1.00 53.75 173 ARG A N 1
ATOM 1331 C CA . ARG A 1 173 ? 41.445 -28.465 -9.917 1.00 53.75 173 ARG A CA 1
ATOM 1332 C C . ARG A 1 173 ? 40.134 -28.913 -9.262 1.00 53.75 173 ARG A C 1
ATOM 1334 O O . ARG A 1 173 ? 40.182 -29.532 -8.205 1.00 53.75 173 ARG A O 1
ATOM 1341 N N . GLY A 1 174 ? 38.980 -28.646 -9.881 1.00 51.16 174 GLY A N 1
ATOM 1342 C CA . GLY A 1 174 ? 37.675 -29.074 -9.363 1.00 51.16 174 GLY A CA 1
ATOM 1343 C C . GLY A 1 174 ? 37.438 -30.582 -9.477 1.00 51.16 174 GLY A C 1
ATOM 1344 O O . GLY A 1 174 ? 36.935 -31.194 -8.537 1.00 51.16 174 GLY A O 1
ATOM 1345 N N . VAL A 1 175 ? 37.876 -31.204 -10.577 1.00 50.03 175 VAL A N 1
ATOM 1346 C CA . VAL A 1 175 ? 37.697 -32.652 -10.792 1.00 50.03 175 VAL A CA 1
ATOM 1347 C C . VAL A 1 175 ? 38.532 -33.486 -9.806 1.00 50.03 175 VAL A C 1
ATOM 1349 O O . VAL A 1 175 ? 38.072 -34.532 -9.355 1.00 50.03 175 VAL A O 1
ATOM 1352 N N . SER A 1 176 ? 39.712 -33.012 -9.380 1.00 49.72 176 SER A N 1
ATOM 1353 C CA . SER A 1 176 ? 40.512 -33.724 -8.368 1.00 49.72 176 SER A CA 1
ATOM 1354 C C . SER A 1 176 ? 40.001 -33.520 -6.937 1.00 49.72 176 SER A C 1
ATOM 1356 O O . SER A 1 176 ? 40.069 -34.443 -6.126 1.00 49.72 176 SER A O 1
ATOM 1358 N N . ALA A 1 177 ? 39.446 -32.346 -6.618 1.00 49.88 177 ALA A N 1
ATOM 1359 C CA . ALA A 1 177 ? 38.957 -32.045 -5.274 1.00 49.88 177 ALA A CA 1
ATOM 1360 C C . ALA A 1 177 ? 37.658 -32.796 -4.929 1.00 49.88 177 ALA A C 1
ATOM 1362 O O . ALA A 1 177 ? 37.521 -33.289 -3.811 1.00 49.88 177 ALA A O 1
ATOM 1363 N N . VAL A 1 178 ? 36.728 -32.950 -5.879 1.00 52.56 178 VAL A N 1
ATOM 1364 C CA . VAL A 1 178 ? 35.469 -33.687 -5.643 1.00 52.56 178 VAL A CA 1
ATOM 1365 C C . VAL A 1 178 ? 35.727 -35.186 -5.443 1.00 52.56 178 VAL A C 1
ATOM 1367 O O . VAL A 1 178 ? 35.140 -35.790 -4.546 1.00 52.56 178 VAL A O 1
ATOM 1370 N N . ALA A 1 179 ? 36.664 -35.776 -6.194 1.00 50.94 179 ALA A N 1
ATOM 1371 C CA . ALA A 1 179 ? 37.067 -37.171 -6.004 1.00 50.94 179 ALA A CA 1
ATOM 1372 C C . ALA A 1 179 ? 37.752 -37.406 -4.642 1.00 50.94 179 ALA A C 1
ATOM 1374 O O . ALA A 1 179 ? 37.467 -38.396 -3.970 1.00 50.94 179 ALA A O 1
ATOM 1375 N N . ALA A 1 180 ? 38.604 -36.477 -4.192 1.00 53.34 180 ALA A N 1
ATOM 1376 C CA . ALA A 1 180 ? 39.283 -36.581 -2.899 1.00 53.34 180 ALA A CA 1
ATOM 1377 C C . ALA A 1 180 ? 38.329 -36.409 -1.701 1.00 53.34 180 ALA A C 1
ATOM 1379 O O . ALA A 1 180 ? 38.459 -37.117 -0.705 1.00 53.34 180 ALA A O 1
ATOM 1380 N N . VAL A 1 181 ? 37.340 -35.512 -1.793 1.00 55.75 181 VAL A N 1
ATOM 1381 C CA . VAL A 1 181 ? 36.326 -35.335 -0.737 1.00 55.75 181 VAL A CA 1
ATOM 1382 C C . VAL A 1 181 ? 35.385 -36.541 -0.674 1.00 55.75 181 VAL A C 1
ATOM 1384 O O . VAL A 1 181 ? 35.109 -37.027 0.421 1.00 55.75 181 VAL A O 1
ATOM 1387 N N . ALA A 1 182 ? 34.960 -37.086 -1.819 1.00 52.78 182 ALA A N 1
ATOM 1388 C CA . ALA A 1 182 ? 34.168 -38.317 -1.856 1.00 52.78 182 ALA A CA 1
ATOM 1389 C C . ALA A 1 182 ? 34.933 -39.514 -1.253 1.00 52.78 182 ALA A C 1
ATOM 1391 O O . ALA A 1 182 ? 34.374 -40.255 -0.447 1.00 52.78 182 ALA A O 1
ATOM 1392 N N . ALA A 1 183 ? 36.229 -39.658 -1.557 1.00 54.78 183 ALA A N 1
ATOM 1393 C CA . ALA A 1 183 ? 37.077 -40.694 -0.965 1.00 54.78 183 ALA A CA 1
ATOM 1394 C C . ALA A 1 183 ? 37.284 -40.506 0.554 1.00 54.78 183 ALA A C 1
ATOM 1396 O O . ALA A 1 183 ? 37.235 -41.477 1.313 1.00 54.78 183 ALA A O 1
ATOM 1397 N N . SER A 1 184 ? 37.451 -39.268 1.031 1.00 51.88 184 SER A N 1
ATOM 1398 C CA . SER A 1 184 ? 37.588 -38.973 2.466 1.00 51.88 184 SER A CA 1
ATOM 1399 C C . SER A 1 184 ? 36.305 -39.218 3.262 1.00 51.88 184 SER A C 1
ATOM 1401 O O . SER A 1 184 ? 36.387 -39.711 4.383 1.00 51.88 184 SER A O 1
ATOM 1403 N N . VAL A 1 185 ? 35.121 -38.939 2.704 1.00 55.62 185 VAL A N 1
ATOM 1404 C CA . VAL A 1 185 ? 33.841 -39.235 3.378 1.00 55.62 185 VAL A CA 1
ATOM 1405 C C . VAL A 1 185 ? 33.622 -40.748 3.505 1.00 55.62 185 VAL A C 1
ATOM 1407 O O . VAL A 1 185 ? 33.199 -41.210 4.561 1.00 55.62 185 VAL A O 1
ATOM 1410 N N . VAL A 1 186 ? 33.991 -41.536 2.488 1.00 55.41 186 VAL A N 1
ATOM 1411 C CA . VAL A 1 186 ? 33.936 -43.010 2.554 1.00 55.41 186 VAL A CA 1
ATOM 1412 C C . VAL A 1 186 ? 34.932 -43.566 3.583 1.00 55.41 186 VAL A C 1
ATOM 1414 O O . VAL A 1 186 ? 34.590 -44.463 4.351 1.00 55.41 186 VAL A O 1
ATOM 1417 N N . THR A 1 187 ? 36.139 -43.001 3.663 1.00 49.66 187 THR A N 1
ATOM 1418 C CA . THR A 1 187 ? 37.174 -43.468 4.605 1.00 49.66 187 THR A CA 1
ATOM 1419 C C . THR A 1 187 ? 36.855 -43.080 6.054 1.00 49.66 187 THR A C 1
ATOM 1421 O O . THR A 1 187 ? 37.037 -43.884 6.966 1.00 49.66 187 THR A O 1
ATOM 1424 N N . ALA A 1 188 ? 36.316 -41.880 6.290 1.00 49.28 188 ALA A N 1
ATOM 1425 C CA . ALA A 1 188 ? 35.913 -41.441 7.627 1.00 49.28 188 ALA A CA 1
ATOM 1426 C C . ALA A 1 188 ? 34.720 -42.244 8.176 1.00 49.28 188 ALA A C 1
ATOM 1428 O O . ALA A 1 188 ? 34.676 -42.533 9.372 1.00 49.28 188 ALA A O 1
ATOM 1429 N N . LEU A 1 189 ? 33.788 -42.666 7.311 1.00 44.59 189 LEU A N 1
ATOM 1430 C CA . LEU A 1 189 ? 32.675 -43.528 7.716 1.00 44.59 189 LEU A CA 1
ATOM 1431 C C . LEU A 1 189 ? 33.147 -44.949 8.084 1.00 44.59 189 LEU A C 1
ATOM 1433 O O . LEU A 1 189 ? 32.614 -45.544 9.017 1.00 44.59 189 LEU A O 1
ATOM 1437 N N . ALA A 1 190 ? 34.183 -45.464 7.413 1.00 50.91 190 ALA A N 1
ATOM 1438 C CA . ALA A 1 190 ? 34.759 -46.780 7.703 1.00 50.91 190 ALA A CA 1
ATOM 1439 C C . ALA A 1 190 ? 35.575 -46.829 9.012 1.00 50.91 190 ALA A C 1
ATOM 1441 O O . ALA A 1 190 ? 35.664 -47.882 9.633 1.00 50.91 190 ALA A O 1
ATOM 1442 N N . VAL A 1 191 ? 36.153 -45.706 9.458 1.00 52.72 191 VAL A N 1
ATOM 1443 C CA . VAL A 1 191 ? 36.943 -45.646 10.707 1.00 52.72 191 VAL A CA 1
ATOM 1444 C C . VAL A 1 191 ? 36.073 -45.337 11.934 1.00 52.72 191 VAL A C 1
ATOM 1446 O O . VAL A 1 191 ? 36.387 -45.782 13.034 1.00 52.72 191 VAL A O 1
ATOM 1449 N N . ALA A 1 192 ? 34.960 -44.613 11.769 1.00 47.75 192 ALA A N 1
ATOM 1450 C CA . ALA A 1 192 ? 34.060 -44.278 12.879 1.00 47.75 192 ALA A CA 1
ATOM 1451 C C . ALA A 1 192 ? 33.106 -45.423 13.273 1.00 47.75 192 ALA A C 1
ATOM 1453 O O . ALA A 1 192 ? 32.598 -45.444 14.393 1.00 47.75 192 ALA A O 1
ATOM 1454 N N . VAL A 1 193 ? 32.876 -46.388 12.381 1.00 47.72 193 VAL A N 1
ATOM 1455 C CA . VAL A 1 193 ? 32.071 -47.580 12.661 1.00 47.72 193 VAL A CA 1
ATOM 1456 C C . VAL A 1 193 ? 33.025 -48.748 12.879 1.00 47.72 193 VAL A C 1
ATOM 1458 O O . VAL A 1 193 ? 33.330 -49.512 11.969 1.00 47.72 193 VAL A O 1
ATOM 1461 N N . GLY A 1 194 ? 33.525 -48.858 14.111 1.00 46.47 194 GLY A N 1
ATOM 1462 C CA . GLY A 1 194 ? 34.249 -50.027 14.597 1.00 46.47 194 GLY A CA 1
ATOM 1463 C C . GLY A 1 194 ? 33.364 -51.272 14.565 1.00 46.47 194 GLY A C 1
ATOM 1464 O O . GLY A 1 194 ? 32.818 -51.679 15.585 1.00 46.47 194 GLY A O 1
ATOM 1465 N N . VAL A 1 195 ? 33.221 -51.879 13.390 1.00 38.50 195 VAL A N 1
ATOM 1466 C CA . VAL A 1 195 ? 32.667 -53.221 13.230 1.00 38.50 195 VAL A CA 1
ATOM 1467 C C . VAL A 1 195 ? 33.848 -54.154 13.049 1.00 38.50 195 VAL A C 1
ATOM 1469 O O . VAL A 1 195 ? 34.429 -54.282 11.973 1.00 38.50 195 VAL A O 1
ATOM 1472 N N . ALA A 1 196 ? 34.210 -54.795 14.154 1.00 42.97 196 ALA A N 1
ATOM 1473 C CA . ALA A 1 196 ? 34.982 -56.018 14.126 1.00 42.97 196 ALA A CA 1
ATOM 1474 C C . ALA A 1 196 ? 34.214 -57.047 13.279 1.00 42.97 196 ALA A C 1
ATOM 1476 O O . ALA A 1 196 ? 33.185 -57.565 13.711 1.00 42.97 196 ALA A O 1
ATOM 1477 N N . LEU A 1 197 ? 34.693 -57.324 12.064 1.00 45.19 197 LEU A N 1
ATOM 1478 C CA . LEU A 1 197 ? 34.308 -58.539 11.352 1.00 45.19 197 LEU A CA 1
ATOM 1479 C C . LEU A 1 197 ? 35.063 -59.726 11.975 1.00 45.19 197 LEU A C 1
ATOM 1481 O O . LEU A 1 197 ? 36.296 -59.687 12.022 1.00 45.19 197 LEU A O 1
ATOM 1485 N N . PRO A 1 198 ? 34.373 -60.790 12.420 1.00 45.38 198 PRO A N 1
ATOM 1486 C CA . PRO A 1 198 ? 35.017 -62.061 12.720 1.00 45.38 198 PRO A CA 1
ATOM 1487 C C . PRO A 1 198 ? 35.325 -62.830 11.417 1.00 45.38 198 PRO A C 1
ATOM 1489 O O . PRO A 1 198 ? 34.668 -62.605 10.395 1.00 45.38 198 PRO A O 1
ATOM 1492 N N . PRO A 1 199 ? 36.323 -63.734 11.425 1.00 46.50 199 PRO A N 1
ATOM 1493 C CA . PRO A 1 199 ? 36.744 -64.458 10.234 1.00 46.50 199 PRO A CA 1
ATOM 1494 C C . PRO A 1 199 ? 35.751 -65.567 9.871 1.00 46.50 199 PRO A C 1
ATOM 1496 O O . PRO A 1 199 ? 35.204 -66.256 10.731 1.00 46.50 199 PRO A O 1
ATOM 1499 N N . ALA A 1 200 ? 35.552 -65.740 8.567 1.00 51.69 200 ALA A N 1
ATOM 1500 C CA . ALA A 1 200 ? 34.725 -66.779 7.976 1.00 51.69 200 ALA A CA 1
ATOM 1501 C C . ALA A 1 200 ? 35.316 -68.182 8.185 1.00 51.69 200 ALA A C 1
ATOM 1503 O O . ALA A 1 200 ? 36.506 -68.393 7.951 1.00 51.69 200 ALA A O 1
ATOM 1504 N N . ALA A 1 201 ? 34.459 -69.150 8.516 1.00 39.03 201 ALA A N 1
ATOM 1505 C CA . ALA A 1 201 ? 34.669 -70.569 8.229 1.00 39.03 201 ALA A CA 1
ATOM 1506 C C . ALA A 1 201 ? 33.319 -71.332 8.224 1.00 39.03 201 ALA A C 1
ATOM 1508 O O . ALA A 1 201 ? 32.351 -70.849 8.809 1.00 39.03 201 ALA A O 1
ATOM 1509 N N . PRO A 1 202 ? 33.232 -72.479 7.521 1.00 62.28 202 PRO A N 1
ATOM 1510 C CA . PRO A 1 202 ? 32.064 -72.905 6.741 1.00 62.28 202 PRO A CA 1
ATOM 1511 C C . PRO A 1 202 ? 31.255 -74.036 7.399 1.00 62.28 202 PRO A C 1
ATOM 1513 O O . PRO A 1 202 ? 31.837 -74.831 8.122 1.00 62.28 202 PRO A O 1
ATOM 1516 N N . MET A 1 203 ? 29.960 -74.171 7.075 1.00 38.56 203 MET A N 1
ATOM 1517 C CA . MET A 1 203 ? 29.174 -75.430 7.073 1.00 38.56 203 MET A CA 1
ATOM 1518 C C . MET A 1 203 ? 27.836 -75.170 6.356 1.00 38.56 203 MET A C 1
ATOM 1520 O O . MET A 1 203 ? 27.216 -74.135 6.569 1.00 38.56 203 MET A O 1
ATOM 1524 N N . VAL A 1 204 ? 27.512 -75.914 5.292 1.00 42.66 204 VAL A N 1
ATOM 1525 C CA . VAL A 1 204 ? 26.756 -77.189 5.298 1.00 42.66 204 VAL A CA 1
ATOM 1526 C C . VAL A 1 204 ? 25.366 -77.012 5.911 1.00 42.66 204 VAL A C 1
ATOM 1528 O O . VAL A 1 204 ? 25.217 -76.624 7.063 1.00 42.66 204 VAL A O 1
ATOM 1531 N N . GLY A 1 205 ? 24.364 -77.234 5.060 1.00 47.16 205 GLY A N 1
ATOM 1532 C CA . GLY A 1 205 ? 23.007 -76.749 5.242 1.00 47.16 205 GLY A CA 1
ATOM 1533 C C . GLY A 1 205 ? 22.165 -77.452 6.292 1.00 47.16 205 GLY A C 1
ATOM 1534 O O . GLY A 1 205 ? 22.515 -78.503 6.811 1.00 47.16 205 GLY A O 1
ATOM 1535 N N . LEU A 1 206 ? 20.986 -76.883 6.504 1.00 41.62 206 LEU A N 1
ATOM 1536 C CA . LEU A 1 206 ? 19.765 -77.642 6.672 1.00 41.62 206 LEU A CA 1
ATOM 1537 C C . LEU A 1 206 ? 18.581 -76.735 6.323 1.00 41.62 206 LEU A C 1
ATOM 1539 O O . LEU A 1 206 ? 18.525 -75.564 6.687 1.00 41.62 206 LEU A O 1
ATOM 1543 N N . ASP A 1 207 ? 17.693 -77.343 5.559 1.00 48.22 207 ASP A N 1
ATOM 1544 C CA . ASP A 1 207 ? 16.293 -77.043 5.318 1.00 48.22 207 ASP A CA 1
ATOM 1545 C C . ASP A 1 207 ? 15.540 -76.474 6.543 1.00 48.22 207 ASP A C 1
ATOM 1547 O O . ASP A 1 207 ? 15.861 -76.851 7.675 1.00 48.22 207 ASP A O 1
ATOM 1551 N N . ARG A 1 208 ? 14.509 -75.643 6.282 1.00 41.47 208 ARG A N 1
ATOM 1552 C CA . ARG A 1 208 ? 13.196 -75.586 6.976 1.00 41.47 208 ARG A CA 1
ATOM 1553 C C . ARG A 1 208 ? 12.598 -74.172 7.170 1.00 41.47 208 ARG A C 1
ATOM 1555 O O . ARG A 1 208 ? 12.957 -73.442 8.085 1.00 41.47 208 ARG A O 1
ATOM 1562 N N . SER A 1 209 ? 11.570 -73.929 6.350 1.00 41.88 209 SER A N 1
ATOM 1563 C CA . SER A 1 209 ? 10.268 -73.283 6.631 1.00 41.88 209 SER A CA 1
ATOM 1564 C C . SER A 1 209 ? 10.100 -71.757 6.780 1.00 41.88 209 SER A C 1
ATOM 1566 O O . SER A 1 209 ? 10.539 -71.142 7.741 1.00 41.88 209 SER A O 1
ATOM 1568 N N . GLU A 1 210 ? 9.267 -71.262 5.848 1.00 52.84 210 GLU A N 1
ATOM 1569 C CA . GLU A 1 210 ? 8.209 -70.230 5.926 1.00 52.84 210 GLU A CA 1
ATOM 1570 C C . GLU A 1 210 ? 8.518 -68.776 6.333 1.00 52.84 210 GLU A C 1
ATOM 1572 O O . GLU A 1 210 ? 8.786 -68.482 7.496 1.00 52.84 210 GLU A O 1
ATOM 1577 N N . PRO A 1 211 ? 8.260 -67.823 5.415 1.00 45.12 211 PRO A N 1
ATOM 1578 C CA . PRO A 1 211 ? 7.873 -66.459 5.751 1.00 45.12 211 PRO A CA 1
ATOM 1579 C C . PRO A 1 211 ? 6.353 -66.244 5.611 1.00 45.12 211 PRO A C 1
ATOM 1581 O O . PRO A 1 211 ? 5.783 -66.424 4.536 1.00 45.12 211 PRO A O 1
ATOM 1584 N N . SER A 1 212 ? 5.715 -65.800 6.700 1.00 50.88 212 SER A N 1
ATOM 1585 C CA . SER A 1 212 ? 4.370 -65.214 6.691 1.00 50.88 212 SER A CA 1
ATOM 1586 C C . SER A 1 212 ? 4.302 -63.947 5.838 1.00 50.88 212 SER A C 1
ATOM 1588 O O . SER A 1 212 ? 5.117 -63.035 5.979 1.00 50.88 212 SER A O 1
ATOM 1590 N N . ASP A 1 213 ? 3.246 -63.890 5.033 1.00 55.75 213 ASP A N 1
ATOM 1591 C CA . ASP A 1 213 ? 2.731 -62.722 4.332 1.00 55.75 213 ASP A CA 1
ATOM 1592 C C . ASP A 1 213 ? 2.389 -61.553 5.272 1.00 55.75 213 ASP A C 1
ATOM 1594 O O . ASP A 1 213 ? 1.632 -61.707 6.233 1.00 55.75 213 ASP A O 1
ATOM 1598 N N . VAL A 1 214 ? 2.841 -60.344 4.915 1.00 62.88 214 VAL A N 1
ATOM 1599 C CA . VAL A 1 214 ? 2.160 -59.088 5.271 1.00 62.88 214 VAL A CA 1
ATOM 1600 C C . VAL A 1 214 ? 2.069 -58.203 4.015 1.00 62.88 214 VAL A C 1
ATOM 1602 O O . VAL A 1 214 ? 3.102 -57.930 3.398 1.00 62.88 214 VAL A O 1
ATOM 1605 N N . PRO A 1 215 ? 0.871 -57.725 3.615 1.00 61.97 215 PRO A N 1
ATOM 1606 C CA . PRO A 1 215 ? 0.686 -56.964 2.379 1.00 61.97 215 PRO A CA 1
ATOM 1607 C C . PRO A 1 215 ? 1.171 -55.513 2.498 1.00 61.97 215 PRO A C 1
ATOM 1609 O O . PRO A 1 215 ? 0.802 -54.790 3.424 1.00 61.97 215 PRO A O 1
ATOM 1612 N N . SER A 1 216 ? 1.940 -55.068 1.502 1.00 60.06 216 SER A N 1
ATOM 1613 C CA . SER A 1 216 ? 2.284 -53.657 1.280 1.00 60.06 216 SER A CA 1
ATOM 1614 C C . SER A 1 216 ? 1.199 -52.933 0.460 1.00 60.06 216 SER A C 1
ATOM 1616 O O . SER A 1 216 ? 0.633 -53.534 -0.455 1.00 60.06 216 SER A O 1
ATOM 1618 N N . PRO A 1 217 ? 0.908 -51.647 0.739 1.00 69.62 217 PRO A N 1
ATOM 1619 C CA . PRO A 1 217 ? -0.085 -50.863 0.001 1.00 69.62 217 PRO A CA 1
ATOM 1620 C C . PRO A 1 217 ? 0.407 -50.424 -1.398 1.00 69.62 217 PRO A C 1
ATOM 1622 O O . PRO A 1 217 ? 1.595 -50.135 -1.568 1.00 69.62 217 PRO A O 1
ATOM 1625 N N . PRO A 1 218 ? -0.489 -50.330 -2.404 1.00 66.38 218 PRO A N 1
ATOM 1626 C CA . PRO A 1 218 ? -0.129 -49.982 -3.778 1.00 66.38 218 PRO A CA 1
ATOM 1627 C C . PRO A 1 218 ? 0.179 -48.486 -3.946 1.00 66.38 218 PRO A C 1
ATOM 1629 O O . PRO A 1 218 ? -0.610 -47.618 -3.570 1.00 66.38 218 PRO A O 1
ATOM 1632 N N . GLY A 1 219 ? 1.331 -48.195 -4.556 1.00 56.84 219 GLY A N 1
ATOM 1633 C CA . GLY A 1 219 ? 1.708 -46.858 -5.014 1.00 56.84 219 GLY A CA 1
ATOM 1634 C C . GLY A 1 219 ? 0.944 -46.424 -6.279 1.00 56.84 219 GLY A C 1
ATOM 1635 O O . GLY A 1 219 ? 0.482 -47.275 -7.043 1.00 56.84 219 GLY A O 1
ATOM 1636 N N . PRO A 1 220 ? 0.804 -45.109 -6.528 1.00 62.34 220 PRO A N 1
ATOM 1637 C CA . PRO A 1 220 ? 0.065 -44.593 -7.676 1.00 62.34 220 PRO A CA 1
ATOM 1638 C C . PRO A 1 220 ? 0.821 -44.806 -8.995 1.00 62.34 220 PRO A C 1
ATOM 1640 O O . PRO A 1 220 ? 1.976 -44.411 -9.158 1.00 62.34 220 PRO A O 1
ATOM 1643 N N . SER A 1 221 ? 0.126 -45.422 -9.950 1.00 53.69 221 SER A N 1
ATOM 1644 C CA . SER A 1 221 ? 0.590 -45.700 -11.306 1.00 53.69 221 SER A CA 1
ATOM 1645 C C . SER A 1 221 ? 0.733 -44.425 -12.142 1.00 53.69 221 SER A C 1
ATOM 1647 O O . SER A 1 221 ? -0.182 -43.608 -12.249 1.00 53.69 221 SER A O 1
ATOM 1649 N N . SER A 1 222 ? 1.893 -44.295 -12.785 1.00 45.88 222 SER A N 1
ATOM 1650 C CA . SER A 1 222 ? 2.184 -43.291 -13.805 1.00 45.88 222 SER A CA 1
ATOM 1651 C C . SER A 1 222 ? 1.364 -43.593 -15.066 1.00 45.88 222 SER A C 1
ATOM 1653 O O . SER A 1 222 ? 1.513 -44.655 -15.667 1.00 45.88 222 SER A O 1
ATOM 1655 N N . SER A 1 223 ? 0.463 -42.682 -15.438 1.00 55.56 223 SER A N 1
ATOM 1656 C CA . SER A 1 223 ? -0.376 -42.784 -16.638 1.00 55.56 223 SER A CA 1
ATOM 1657 C C . SER A 1 223 ? 0.253 -41.965 -17.764 1.00 55.56 223 SER A C 1
ATOM 1659 O O . SER A 1 223 ? 0.480 -40.766 -17.606 1.00 55.56 223 SER A O 1
ATOM 1661 N N . GLY A 1 224 ? 0.565 -42.620 -18.884 1.00 54.94 224 GLY A N 1
ATOM 1662 C CA . GLY A 1 224 ? 1.153 -41.997 -20.071 1.00 54.94 224 GLY A CA 1
ATOM 1663 C C . GLY A 1 224 ? 0.196 -41.046 -20.813 1.00 54.94 224 GLY A C 1
ATOM 1664 O O . GLY A 1 224 ? -1.019 -41.098 -20.612 1.00 54.94 224 GLY A O 1
ATOM 1665 N N . PRO A 1 225 ? 0.723 -40.171 -21.689 1.00 60.00 225 PRO A N 1
ATOM 1666 C CA . PRO A 1 225 ? -0.088 -39.224 -22.445 1.00 60.00 225 PRO A CA 1
ATOM 1667 C C . PRO A 1 225 ? -0.844 -39.927 -23.582 1.00 60.00 225 PRO A C 1
ATOM 1669 O O . PRO A 1 225 ? -0.270 -40.297 -24.605 1.00 60.00 225 PRO A O 1
ATOM 1672 N N . GLY A 1 226 ? -2.155 -40.087 -23.399 1.00 51.00 226 GLY A N 1
ATOM 1673 C CA . GLY A 1 226 ? -3.088 -40.469 -24.455 1.00 51.00 226 GLY A CA 1
ATOM 1674 C C . GLY A 1 226 ? -3.369 -39.294 -25.392 1.00 51.00 226 GLY A C 1
ATOM 1675 O O . GLY A 1 226 ? -3.826 -38.233 -24.964 1.00 51.00 226 GLY A O 1
ATOM 1676 N N . SER A 1 227 ? -3.103 -39.488 -26.682 1.00 52.56 227 SER A N 1
ATOM 1677 C CA . SER A 1 227 ? -3.458 -38.564 -27.757 1.00 52.56 227 SER A CA 1
ATOM 1678 C C . SER A 1 227 ? -4.981 -38.453 -27.876 1.00 52.56 227 SER A C 1
ATOM 1680 O O . SER A 1 227 ? -5.657 -39.410 -28.251 1.00 52.56 227 SER A O 1
ATOM 1682 N N . ARG A 1 228 ? -5.533 -37.278 -27.553 1.00 61.25 228 ARG A N 1
ATOM 1683 C CA . ARG A 1 228 ? -6.954 -36.962 -27.746 1.00 61.25 228 ARG A CA 1
ATOM 1684 C C . ARG A 1 228 ? -7.163 -36.312 -29.124 1.00 61.25 228 ARG A C 1
ATOM 1686 O O . ARG A 1 228 ? -6.433 -35.373 -29.440 1.00 61.25 228 ARG A O 1
ATOM 1693 N N . PRO A 1 229 ? -8.150 -36.751 -29.927 1.00 57.22 229 PRO A N 1
ATOM 1694 C CA . PRO A 1 229 ? -8.491 -36.110 -31.195 1.00 57.22 229 PRO A CA 1
ATOM 1695 C C . PRO A 1 229 ? -9.042 -34.693 -30.988 1.00 57.22 229 PRO A C 1
ATOM 1697 O O . PRO A 1 229 ? -9.877 -34.458 -30.111 1.00 57.22 229 PRO A O 1
ATOM 1700 N N . VAL A 1 230 ? -8.564 -33.766 -31.817 1.00 72.19 230 VAL A N 1
ATOM 1701 C CA . VAL A 1 230 ? -8.992 -32.364 -31.894 1.00 72.19 230 VAL A CA 1
ATOM 1702 C C . VAL A 1 230 ? -10.370 -32.288 -32.576 1.00 72.19 230 VAL A C 1
ATOM 1704 O O . VAL A 1 230 ? -10.514 -32.829 -33.673 1.00 72.19 230 VAL A O 1
ATOM 1707 N N . PRO A 1 231 ? -11.388 -31.646 -31.972 1.00 72.12 231 PRO A N 1
ATOM 1708 C CA . PRO A 1 231 ? -12.660 -31.382 -32.643 1.00 72.12 231 PRO A CA 1
ATOM 1709 C C . PRO A 1 231 ? -12.519 -30.256 -33.690 1.00 72.12 231 PRO A C 1
ATOM 1711 O O . PRO A 1 231 ? -11.717 -29.340 -33.493 1.00 72.12 231 PRO A O 1
ATOM 1714 N N . PRO A 1 232 ? -13.284 -30.297 -34.798 1.00 64.38 232 PRO A N 1
ATOM 1715 C CA . PRO A 1 232 ? -13.226 -29.278 -35.842 1.00 64.38 232 PRO A CA 1
ATOM 1716 C C . PRO A 1 232 ? -13.738 -27.919 -35.343 1.00 64.38 232 PRO A C 1
ATOM 1718 O O . PRO A 1 232 ? -14.682 -27.837 -34.558 1.00 64.38 232 PRO A O 1
ATOM 1721 N N . ALA A 1 233 ? -13.083 -26.860 -35.817 1.00 64.69 233 ALA A N 1
ATOM 1722 C CA . ALA A 1 233 ? -13.369 -25.472 -35.485 1.00 64.69 233 ALA A CA 1
ATOM 1723 C C . ALA A 1 233 ? -14.774 -25.045 -35.946 1.00 64.69 233 ALA A C 1
ATOM 1725 O O . ALA A 1 233 ? -15.158 -25.271 -37.094 1.00 64.69 233 ALA A O 1
ATOM 1726 N N . SER A 1 234 ? -15.515 -24.387 -35.053 1.00 71.88 234 SER A N 1
ATOM 1727 C CA . SER A 1 234 ? -16.744 -23.668 -35.398 1.00 71.88 234 SER A CA 1
ATOM 1728 C C . SER A 1 234 ? -16.433 -22.448 -36.282 1.00 71.88 234 SER A C 1
ATOM 1730 O O . SER A 1 234 ? -15.386 -21.821 -36.098 1.00 71.88 234 SER A O 1
ATOM 1732 N N . PRO A 1 235 ? -17.326 -22.088 -37.222 1.00 62.66 235 PRO A N 1
ATOM 1733 C CA . PRO A 1 235 ? -17.114 -20.990 -38.159 1.00 62.66 235 PRO A CA 1
ATOM 1734 C C . PRO A 1 235 ? -17.062 -19.635 -37.443 1.00 62.66 235 PRO A C 1
ATOM 1736 O O . PRO A 1 235 ? -17.909 -19.307 -36.612 1.00 62.66 235 PRO A O 1
ATOM 1739 N N . GLN A 1 236 ? -16.033 -18.865 -37.782 1.00 63.09 236 GLN A N 1
ATOM 1740 C CA . GLN A 1 236 ? -15.796 -17.502 -37.323 1.00 63.09 236 GLN A CA 1
ATOM 1741 C C . GLN A 1 236 ? -16.827 -16.555 -37.970 1.00 63.09 236 GLN A C 1
ATOM 1743 O O . GLN A 1 236 ? -17.005 -16.628 -39.186 1.00 63.09 236 GLN A O 1
ATOM 1748 N N . PRO A 1 237 ? -17.514 -15.682 -37.209 1.00 62.00 237 PRO A N 1
ATOM 1749 C CA . PRO A 1 237 ? -18.405 -14.682 -37.789 1.00 62.00 237 PRO A CA 1
ATOM 1750 C C . PRO A 1 237 ? -17.612 -13.622 -38.568 1.00 62.00 237 PRO A C 1
ATOM 1752 O O . PRO A 1 237 ? -16.538 -13.190 -38.137 1.00 62.00 237 PRO A O 1
ATOM 1755 N N . ASP A 1 238 ? -18.164 -13.225 -39.715 1.00 63.16 238 ASP A N 1
ATOM 1756 C CA . ASP A 1 238 ? -17.612 -12.213 -40.615 1.00 63.16 238 ASP A CA 1
ATOM 1757 C C . ASP A 1 238 ? -17.374 -10.868 -39.903 1.00 63.16 238 ASP A C 1
ATOM 1759 O O . ASP A 1 238 ? -18.198 -10.435 -39.090 1.00 63.16 238 ASP A O 1
ATOM 1763 N N . PRO A 1 239 ? -16.272 -10.160 -40.213 1.00 64.94 239 PRO A N 1
ATOM 1764 C CA . PRO A 1 239 ? -16.025 -8.833 -39.675 1.00 64.94 239 PRO A CA 1
ATOM 1765 C C . PRO A 1 239 ? -17.017 -7.825 -40.264 1.00 64.94 239 PRO A C 1
ATOM 1767 O O . PRO A 1 239 ? -16.970 -7.480 -41.447 1.00 64.94 239 PRO A O 1
ATOM 1770 N N . THR A 1 240 ? -17.897 -7.302 -39.412 1.00 61.47 240 THR A N 1
ATOM 1771 C CA . THR A 1 240 ? -18.746 -6.156 -39.733 1.00 61.47 240 THR A CA 1
ATOM 1772 C C . THR A 1 240 ? -17.864 -4.971 -40.120 1.00 61.47 240 THR A C 1
ATOM 1774 O O . THR A 1 240 ? -17.050 -4.492 -39.330 1.00 61.47 240 THR A O 1
ATOM 1777 N N . THR A 1 241 ? -18.036 -4.493 -41.352 1.00 61.12 241 THR A N 1
ATOM 1778 C CA . THR A 1 241 ? -17.426 -3.260 -41.854 1.00 61.12 241 THR A CA 1
ATOM 1779 C C . THR A 1 241 ? -17.943 -2.088 -41.022 1.00 61.12 241 THR A C 1
ATOM 1781 O O . THR A 1 241 ? -19.087 -1.662 -41.168 1.00 61.12 241 THR A O 1
ATOM 1784 N N . VAL A 1 242 ? -17.108 -1.590 -40.110 1.00 57.84 242 VAL A N 1
ATOM 1785 C CA . VAL A 1 242 ? -17.38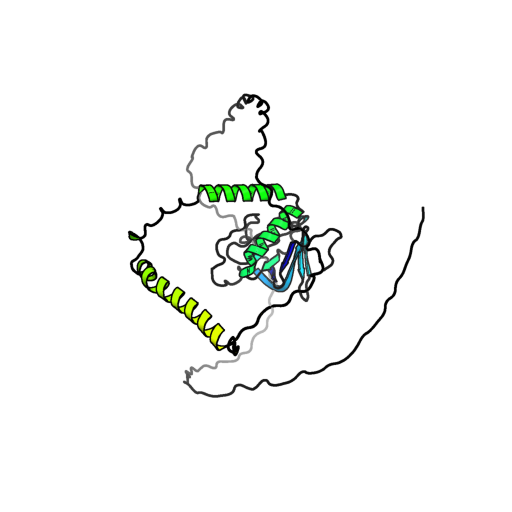4 -0.371 -39.349 1.00 57.84 242 VAL A CA 1
ATOM 1786 C C . VAL A 1 242 ? -17.149 0.820 -40.272 1.00 57.84 242 VAL A C 1
ATOM 1788 O O . VAL A 1 242 ? -16.019 1.124 -40.652 1.00 57.84 242 VAL A O 1
ATOM 1791 N N . VAL A 1 243 ? -18.243 1.480 -40.645 1.00 66.06 243 VAL A N 1
ATOM 1792 C CA . VAL A 1 243 ? -18.244 2.777 -41.325 1.00 66.06 243 VAL A CA 1
ATOM 1793 C C . VAL A 1 243 ? -17.668 3.827 -40.361 1.00 66.06 243 VAL A C 1
ATOM 1795 O O . VAL A 1 243 ? -18.176 3.949 -39.244 1.00 66.06 243 VAL A O 1
ATOM 1798 N N . PRO A 1 244 ? -16.620 4.581 -40.738 1.00 65.81 244 PRO A N 1
ATOM 1799 C CA . PRO A 1 244 ? -16.078 5.628 -39.882 1.00 65.81 244 PRO A CA 1
ATOM 1800 C C . PRO A 1 244 ? -17.071 6.800 -39.753 1.00 65.81 244 PRO A C 1
ATOM 1802 O O . PRO A 1 244 ? -17.695 7.183 -40.746 1.00 65.81 244 PRO A O 1
ATOM 1805 N N . PRO A 1 245 ? -17.223 7.399 -38.558 1.00 71.38 245 PRO A N 1
ATOM 1806 C CA . PRO A 1 245 ? -18.017 8.611 -38.386 1.00 71.38 245 PRO A CA 1
ATOM 1807 C C . PRO A 1 245 ? -17.354 9.817 -39.082 1.00 71.38 245 PRO A C 1
ATOM 1809 O O . PRO A 1 245 ? -16.126 9.859 -39.208 1.00 71.38 245 PRO A O 1
ATOM 1812 N N . PRO A 1 246 ? -18.140 10.814 -39.530 1.00 58.00 246 PRO A N 1
ATOM 1813 C CA . PRO A 1 246 ? -17.613 12.001 -40.192 1.00 58.00 246 PRO A CA 1
ATOM 1814 C C . PRO A 1 246 ? -16.718 12.826 -39.258 1.00 58.00 246 PRO A C 1
ATOM 1816 O O . PRO A 1 246 ? -17.007 13.004 -38.074 1.00 58.00 246 PRO A O 1
ATOM 1819 N N . ALA A 1 247 ? -15.627 13.331 -39.834 1.00 52.97 247 ALA A N 1
ATOM 1820 C CA . ALA A 1 247 ? -14.609 14.139 -39.182 1.00 52.97 247 ALA A CA 1
ATOM 1821 C C . ALA A 1 247 ? -15.211 15.375 -38.496 1.00 52.97 247 ALA A C 1
ATOM 1823 O O . ALA A 1 247 ? -15.762 16.264 -39.147 1.00 52.97 247 ALA A O 1
ATOM 1824 N N . VAL A 1 248 ? -15.055 15.451 -37.174 1.00 53.03 248 VAL A N 1
ATOM 1825 C CA . VAL A 1 248 ? -15.262 16.691 -36.427 1.00 53.03 248 VAL A CA 1
ATOM 1826 C C . VAL A 1 248 ? -14.055 17.588 -36.683 1.00 53.03 248 VAL A C 1
ATOM 1828 O O . VAL A 1 248 ? -12.925 17.270 -36.316 1.00 53.03 248 VAL A O 1
ATOM 1831 N N . VAL A 1 249 ? -14.321 18.702 -37.356 1.00 54.62 249 VAL A N 1
ATOM 1832 C CA . VAL A 1 249 ? -13.386 19.796 -37.606 1.00 54.62 249 VAL A CA 1
ATOM 1833 C C . VAL A 1 249 ? -12.985 20.406 -36.263 1.00 54.62 249 VAL A C 1
ATOM 1835 O O . VAL A 1 249 ? -13.798 21.035 -35.590 1.00 54.62 249 VAL A O 1
ATOM 1838 N N . VAL A 1 250 ? -11.728 20.215 -35.869 1.00 54.34 250 VAL A N 1
ATOM 1839 C CA . VAL A 1 250 ? -11.110 20.958 -34.767 1.00 54.34 250 VAL A CA 1
ATOM 1840 C C . VAL A 1 250 ? -10.606 22.283 -35.348 1.00 54.34 250 VAL A C 1
ATOM 1842 O O . VAL A 1 250 ? -9.801 22.245 -36.282 1.00 54.34 250 VAL A O 1
ATOM 1845 N N . PRO A 1 251 ? -11.056 23.455 -34.865 1.00 52.22 251 PRO A N 1
ATOM 1846 C CA . PRO A 1 251 ? -10.508 24.717 -35.326 1.00 52.22 251 PRO A CA 1
ATOM 1847 C C . PRO A 1 251 ? -9.053 24.869 -34.870 1.00 52.22 251 PRO A C 1
ATOM 1849 O O . PRO A 1 251 ? -8.715 24.780 -33.690 1.00 52.22 251 PRO A O 1
ATOM 1852 N N . THR A 1 252 ? -8.219 25.097 -35.876 1.00 51.06 252 THR A N 1
ATOM 1853 C CA . THR A 1 252 ? -6.812 25.473 -35.855 1.00 51.06 252 THR A CA 1
ATOM 1854 C C . THR A 1 252 ? -6.522 26.589 -34.852 1.00 51.06 252 THR A C 1
ATOM 1856 O O . THR A 1 252 ? -7.091 27.679 -34.922 1.00 51.06 252 THR A O 1
ATOM 1859 N N . VAL A 1 253 ? -5.576 26.318 -33.954 1.00 46.75 253 VAL A N 1
ATOM 1860 C CA . VAL A 1 253 ? -4.869 27.318 -33.149 1.00 46.75 253 VAL A CA 1
ATOM 1861 C C . VAL A 1 253 ? -4.078 28.217 -34.098 1.00 46.75 253 VAL A C 1
ATOM 1863 O O . VAL A 1 253 ? -3.146 27.759 -34.756 1.00 46.75 253 VAL A O 1
ATOM 1866 N N . VAL A 1 254 ? -4.459 29.494 -34.175 1.00 54.72 254 VAL A N 1
ATOM 1867 C CA . VAL A 1 254 ? -3.611 30.546 -34.743 1.00 54.72 254 VAL A CA 1
ATOM 1868 C C . VAL A 1 254 ? -2.681 31.026 -33.639 1.00 54.72 254 VAL A C 1
ATOM 1870 O O . VAL A 1 254 ? -3.107 31.545 -32.608 1.00 54.72 254 VAL A O 1
ATOM 1873 N N . GLU A 1 255 ? -1.398 30.805 -33.877 1.00 51.16 255 GLU A N 1
ATOM 1874 C CA . GLU A 1 255 ? -0.269 31.290 -33.104 1.00 51.16 255 GLU A CA 1
ATOM 1875 C C . GLU A 1 255 ? -0.209 32.823 -33.215 1.00 51.16 255 GLU A C 1
ATOM 1877 O O . GLU A 1 255 ? 0.046 33.384 -34.280 1.00 51.16 255 GLU A O 1
ATOM 1882 N N . GLY A 1 256 ? -0.517 33.507 -32.112 1.00 41.50 256 GLY A N 1
ATOM 1883 C CA . GLY A 1 256 ? -0.505 34.961 -31.991 1.00 41.50 256 GLY A CA 1
ATOM 1884 C C . GLY A 1 256 ? 0.309 35.373 -30.774 1.00 41.50 256 GLY A C 1
ATOM 1885 O O . GLY A 1 256 ? -0.201 35.454 -29.662 1.00 41.50 256 GLY A O 1
ATOM 1886 N N . SER A 1 257 ? 1.596 35.609 -31.005 1.00 52.28 257 SER A N 1
ATOM 1887 C CA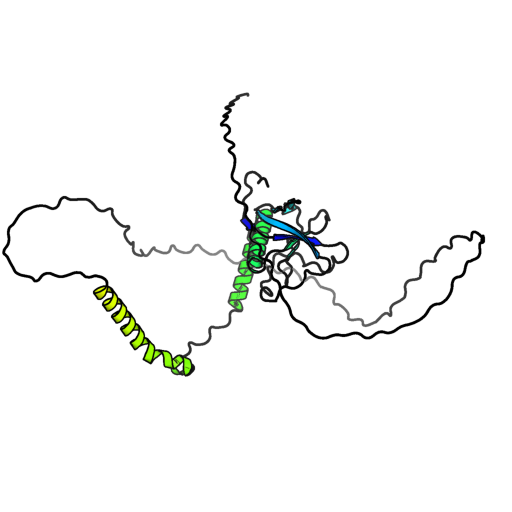 . SER A 1 257 ? 2.540 36.202 -30.066 1.00 52.28 257 SER A CA 1
ATOM 1888 C C . SER A 1 257 ? 2.075 37.590 -29.613 1.00 52.28 257 SER A C 1
ATOM 1890 O O . SER A 1 257 ? 2.062 38.531 -30.407 1.00 52.28 257 SER A O 1
ATOM 1892 N N . THR A 1 258 ? 1.762 37.761 -28.328 1.00 46.56 258 THR A N 1
ATOM 1893 C CA . THR A 1 258 ? 1.960 39.040 -27.627 1.00 46.56 258 THR A CA 1
ATOM 1894 C C . THR A 1 258 ? 2.059 38.801 -26.124 1.00 46.56 258 THR A C 1
ATOM 1896 O O . THR A 1 258 ? 1.161 38.244 -25.503 1.00 46.56 258 THR A O 1
ATOM 1899 N N . VAL A 1 259 ? 3.186 39.213 -25.550 1.00 52.44 259 VAL A N 1
ATOM 1900 C CA . VAL A 1 259 ? 3.458 39.265 -24.111 1.00 52.44 259 VAL A CA 1
ATOM 1901 C C . VAL A 1 259 ? 2.667 40.429 -23.498 1.00 52.44 259 VAL A C 1
ATOM 1903 O O . VAL A 1 259 ? 2.869 41.558 -23.946 1.00 52.44 259 VAL A O 1
ATOM 1906 N N . PRO A 1 260 ? 1.837 40.222 -22.459 1.00 57.81 260 PRO A N 1
ATOM 1907 C CA . PRO A 1 260 ? 1.428 41.303 -21.576 1.00 57.81 260 PRO A CA 1
ATOM 1908 C C . PRO A 1 260 ? 2.262 41.294 -20.287 1.00 57.81 260 PRO A C 1
ATOM 1910 O O . PRO A 1 260 ? 2.374 40.287 -19.587 1.00 57.81 260 PRO A O 1
ATOM 1913 N N . SER A 1 261 ? 2.854 42.449 -19.991 1.00 58.34 261 SER A N 1
ATOM 1914 C CA . SER A 1 261 ? 3.518 42.775 -18.728 1.00 58.34 261 SER A CA 1
ATOM 1915 C C . SER A 1 261 ? 2.602 42.551 -17.512 1.00 58.34 261 SER A C 1
ATOM 1917 O O . SER A 1 261 ? 1.386 42.728 -17.625 1.00 58.34 261 SER A O 1
ATOM 1919 N N . PRO A 1 262 ? 3.159 42.224 -16.332 1.00 62.91 262 PRO A N 1
ATOM 1920 C CA . PRO A 1 262 ? 2.381 42.095 -15.107 1.00 62.91 262 PRO A CA 1
ATOM 1921 C C . PRO A 1 262 ? 1.875 43.471 -14.652 1.00 62.91 262 PRO A C 1
ATOM 1923 O O . PRO A 1 262 ? 2.657 44.386 -14.402 1.00 62.91 262 PRO A O 1
ATOM 1926 N N . VAL A 1 263 ? 0.552 43.604 -14.561 1.00 68.50 263 VAL A N 1
ATOM 1927 C CA . VAL A 1 263 ? -0.139 44.727 -13.920 1.00 68.50 263 VAL A CA 1
ATOM 1928 C C . VAL A 1 263 ? -0.287 44.395 -12.435 1.00 68.50 263 VAL A C 1
ATOM 1930 O O . VAL A 1 263 ? -0.870 43.369 -12.083 1.00 68.50 263 VAL A O 1
ATOM 1933 N N . ASP A 1 264 ? 0.259 45.259 -11.579 1.00 63.81 264 ASP A N 1
ATOM 1934 C CA . ASP A 1 264 ? 0.094 45.220 -10.124 1.00 63.81 264 ASP A CA 1
ATOM 1935 C C . ASP A 1 264 ? -1.391 45.347 -9.726 1.00 63.81 264 ASP A C 1
ATOM 1937 O O . ASP A 1 264 ? -2.088 46.234 -10.232 1.00 63.81 264 ASP A O 1
ATOM 1941 N N . PRO A 1 265 ? -1.903 44.524 -8.792 1.00 72.62 265 PRO A N 1
ATOM 1942 C CA . PRO A 1 265 ? -3.222 44.744 -8.215 1.00 72.62 265 PRO A CA 1
ATOM 1943 C C . PRO A 1 265 ? -3.212 45.936 -7.234 1.00 72.62 265 PRO A C 1
ATOM 1945 O O . PRO A 1 265 ? -2.256 46.107 -6.471 1.00 72.62 265 PRO A O 1
ATOM 1948 N N . PRO A 1 266 ? -4.283 46.753 -7.193 1.00 63.66 266 PRO A N 1
ATOM 1949 C CA . PRO A 1 266 ? -4.380 47.884 -6.280 1.00 63.66 266 PRO A CA 1
ATOM 1950 C C . PRO A 1 266 ? -4.476 47.436 -4.815 1.00 63.66 266 PRO A C 1
ATOM 1952 O O . PRO A 1 266 ? -5.245 46.548 -4.445 1.00 63.66 266 PRO A O 1
ATOM 1955 N N . ILE A 1 267 ? -3.687 48.112 -3.983 1.00 59.88 267 ILE A N 1
ATOM 1956 C CA . ILE A 1 267 ? -3.633 47.996 -2.525 1.00 59.88 267 ILE A CA 1
ATOM 1957 C C . ILE A 1 267 ? -5.005 48.373 -1.931 1.00 59.88 267 ILE A C 1
ATOM 1959 O O . ILE A 1 267 ? -5.452 49.504 -2.132 1.00 59.88 267 ILE A O 1
ATOM 1963 N N . PRO A 1 268 ? -5.675 47.499 -1.155 1.00 62.72 268 PRO A N 1
ATOM 1964 C CA . PRO A 1 268 ? -6.844 47.905 -0.389 1.00 62.72 268 PRO A CA 1
ATOM 1965 C C . PRO A 1 268 ? -6.427 48.838 0.756 1.00 62.72 268 PRO A C 1
ATOM 1967 O O . PRO A 1 268 ? -5.577 48.514 1.590 1.00 62.72 268 PRO A O 1
ATOM 1970 N N . HIS A 1 269 ? -7.041 50.020 0.769 1.00 52.91 269 HIS A N 1
ATOM 1971 C CA . HIS A 1 269 ? -6.831 51.068 1.755 1.00 52.91 269 HIS A CA 1
ATOM 1972 C C . HIS A 1 269 ? -7.092 50.570 3.182 1.00 52.91 269 HIS A C 1
ATOM 1974 O O . HIS A 1 269 ? -8.175 50.113 3.543 1.00 52.91 269 HIS A O 1
ATOM 1980 N N . ARG A 1 270 ? -6.046 50.708 3.994 1.00 52.69 270 ARG A N 1
ATOM 1981 C CA . ARG A 1 270 ? -6.019 50.549 5.443 1.00 52.69 270 ARG A CA 1
ATOM 1982 C C . ARG A 1 270 ? -6.920 51.606 6.087 1.00 52.69 270 ARG A C 1
ATOM 1984 O O . ARG A 1 270 ? -6.611 52.791 6.011 1.00 52.69 270 ARG A O 1
ATOM 1991 N N . ALA A 1 271 ? -7.998 51.177 6.737 1.00 52.72 271 ALA A N 1
ATOM 1992 C CA . ALA A 1 271 ? -8.770 52.033 7.630 1.00 52.72 271 ALA A CA 1
ATOM 1993 C C . ALA A 1 271 ? -7.950 52.329 8.900 1.00 52.72 271 ALA A C 1
ATOM 1995 O O . ALA A 1 271 ? -7.511 51.411 9.599 1.00 52.72 271 ALA A O 1
ATOM 1996 N N . GLU A 1 272 ? -7.720 53.614 9.163 1.00 47.09 272 GLU A N 1
ATOM 1997 C CA . GLU A 1 272 ? -7.173 54.140 10.415 1.00 47.09 272 GLU A CA 1
ATOM 1998 C C . GLU A 1 272 ? -8.136 53.889 11.588 1.00 47.09 272 GLU A C 1
ATOM 2000 O O . GLU A 1 272 ? -9.313 54.246 11.502 1.00 47.09 272 GLU A O 1
ATOM 2005 N N . PRO A 1 273 ? -7.658 53.359 12.725 1.00 60.34 273 PRO A N 1
ATOM 2006 C CA . PRO A 1 273 ? -8.319 53.546 14.007 1.00 60.34 273 PRO A CA 1
ATOM 2007 C C . PRO A 1 273 ? -7.872 54.873 14.660 1.00 60.34 273 PRO A C 1
ATOM 2009 O O . PRO A 1 273 ? -6.684 55.208 14.627 1.00 60.34 273 PRO A O 1
ATOM 2012 N N . PRO A 1 274 ? -8.793 55.632 15.280 1.00 62.12 274 PRO A N 1
ATOM 2013 C CA . PRO A 1 274 ? -8.498 56.948 15.827 1.00 62.12 274 PRO A CA 1
ATOM 2014 C C . PRO A 1 274 ? -7.693 56.907 17.132 1.00 62.12 274 PRO A C 1
ATOM 2016 O O . PRO A 1 274 ? -7.925 56.095 18.030 1.00 62.12 274 PRO A O 1
ATOM 2019 N N . ASN A 1 275 ? -6.795 57.889 17.219 1.00 45.88 275 ASN A N 1
ATO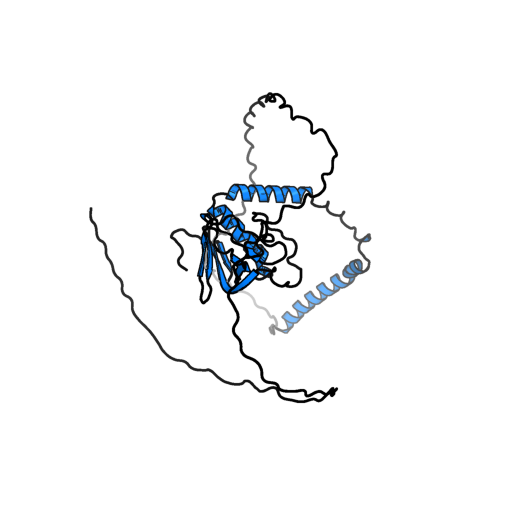M 2020 C CA . ASN A 1 275 ? -6.113 58.408 18.400 1.00 45.88 275 ASN A CA 1
ATOM 2021 C C . ASN A 1 275 ? -6.931 58.328 19.703 1.00 45.88 275 ASN A C 1
ATOM 2023 O O . ASN A 1 275 ? -7.995 58.939 19.822 1.00 45.88 275 ASN A O 1
ATOM 2027 N N . ARG A 1 276 ? -6.332 57.739 20.745 1.00 51.56 276 ARG A N 1
ATOM 2028 C CA . ARG A 1 276 ? -6.538 58.181 22.131 1.00 51.56 276 ARG A CA 1
ATOM 2029 C C . ARG A 1 276 ? -5.193 58.409 22.823 1.00 51.56 276 ARG A C 1
ATOM 2031 O O . ARG A 1 276 ? -4.379 57.502 22.959 1.00 51.56 276 ARG A O 1
ATOM 2038 N N . SER A 1 277 ? -5.026 59.673 23.203 1.00 49.19 277 SER A N 1
ATOM 2039 C CA . SER A 1 277 ? -4.181 60.305 24.224 1.00 49.19 277 SER A CA 1
ATOM 2040 C C . SER A 1 277 ? -3.578 59.337 25.252 1.00 49.19 277 SER A C 1
ATOM 2042 O O . SER A 1 277 ? -4.287 58.515 25.818 1.00 49.19 277 SER A O 1
ATOM 2044 N N . ARG A 1 278 ? -2.253 59.315 25.435 1.00 45.00 278 ARG A N 1
ATOM 2045 C CA . ARG A 1 278 ? -1.441 60.273 26.221 1.00 45.00 278 ARG A CA 1
ATOM 2046 C C . ARG A 1 278 ? -1.825 60.275 27.704 1.00 45.00 278 ARG A C 1
ATOM 2048 O O . ARG A 1 278 ? -2.755 60.966 28.076 1.00 45.00 278 ARG A O 1
ATOM 2055 N N . ASP A 1 279 ? -1.059 59.508 28.478 1.00 52.41 279 ASP A N 1
ATOM 2056 C CA . ASP A 1 279 ? -0.512 59.793 29.817 1.00 52.41 279 ASP A CA 1
ATOM 2057 C C . ASP A 1 279 ? 0.483 58.641 30.084 1.00 52.41 279 ASP A C 1
ATOM 2059 O O . ASP A 1 279 ? 0.147 57.478 29.910 1.00 52.41 279 ASP A O 1
ATOM 2063 N N . GLY A 1 280 ? 1.777 58.815 30.342 1.00 42.84 280 GLY A N 1
ATOM 2064 C CA . GLY A 1 280 ? 2.431 59.847 31.125 1.00 42.84 280 GLY A CA 1
ATOM 2065 C C . GLY A 1 280 ? 3.005 59.196 32.387 1.00 42.84 280 GLY A C 1
ATOM 2066 O O . GLY A 1 280 ? 2.389 59.303 33.440 1.00 42.84 280 GLY A O 1
ATOM 2067 N N . ARG A 1 281 ? 4.162 58.514 32.301 1.00 49.06 281 ARG A N 1
ATOM 2068 C CA . ARG A 1 281 ? 5.133 58.436 33.412 1.00 49.06 281 ARG A CA 1
ATOM 2069 C C . ARG A 1 281 ? 6.505 57.895 32.996 1.00 49.06 281 ARG A C 1
ATOM 2071 O O . ARG A 1 281 ? 6.637 56.934 32.249 1.00 49.06 281 ARG A O 1
ATOM 2078 N N . GLU A 1 282 ? 7.481 58.623 33.512 1.00 47.94 282 GLU A N 1
ATOM 2079 C CA . GLU A 1 282 ? 8.922 58.696 33.264 1.00 47.94 282 GLU A CA 1
ATOM 2080 C C . GLU A 1 282 ? 9.733 57.666 34.109 1.00 47.94 282 GLU A C 1
ATOM 2082 O O . GLU A 1 282 ? 9.116 56.800 34.734 1.00 47.94 282 GLU A O 1
ATOM 2087 N N . PRO A 1 283 ? 11.091 57.678 34.144 1.00 61.84 283 PRO A N 1
ATOM 2088 C CA . PRO A 1 283 ? 11.898 56.467 34.028 1.00 61.84 283 PRO A CA 1
ATOM 2089 C C . PRO A 1 283 ? 12.807 56.207 35.250 1.00 61.84 283 PRO A C 1
ATOM 2091 O O . PRO A 1 283 ? 13.022 57.048 36.121 1.00 61.84 283 PRO A O 1
ATOM 2094 N N . SER A 1 284 ? 13.452 55.042 35.282 1.00 51.81 284 SER A N 1
ATOM 2095 C CA . SER A 1 284 ? 14.667 54.830 36.082 1.00 51.81 284 SER A CA 1
ATOM 2096 C C . SER A 1 284 ? 15.556 53.836 35.336 1.00 51.81 284 SER A C 1
ATOM 2098 O O . SER A 1 284 ? 15.175 52.691 35.124 1.00 51.81 284 SER A O 1
ATOM 2100 N N . ARG A 1 285 ? 16.601 54.309 34.646 1.00 46.22 285 ARG A N 1
ATOM 2101 C CA . ARG A 1 285 ? 17.999 54.356 35.124 1.00 46.22 285 ARG A CA 1
ATOM 2102 C C . ARG A 1 285 ? 18.477 53.059 35.791 1.00 46.22 285 ARG A C 1
ATOM 2104 O O . ARG A 1 285 ? 18.101 52.775 36.920 1.00 46.22 285 ARG A O 1
ATOM 2111 N N . ARG A 1 286 ? 19.421 52.382 35.123 1.00 55.88 286 ARG A N 1
ATOM 2112 C CA . ARG A 1 286 ? 20.701 51.817 35.627 1.00 55.88 286 ARG A CA 1
ATOM 2113 C C . ARG A 1 286 ? 21.394 51.166 34.418 1.00 55.88 286 ARG A C 1
ATOM 2115 O O . ARG A 1 286 ? 20.831 50.283 33.795 1.00 55.88 286 ARG A O 1
ATOM 2122 N N . HIS A 1 287 ? 22.393 51.822 33.836 1.00 48.81 287 HIS A N 1
ATOM 2123 C CA . HIS A 1 287 ? 23.822 51.820 34.186 1.00 48.81 287 HIS A CA 1
ATOM 2124 C C . HIS A 1 287 ? 24.613 50.619 33.644 1.00 48.81 287 HIS A C 1
ATOM 2126 O O . HIS A 1 287 ? 24.261 49.462 33.826 1.00 48.81 287 HIS A O 1
ATOM 2132 N N . HIS A 1 288 ? 25.700 51.000 32.971 1.00 48.09 288 HIS A N 1
ATOM 2133 C CA . HIS A 1 288 ? 26.747 50.241 32.301 1.00 48.09 288 HIS A CA 1
ATOM 2134 C C . HIS A 1 288 ? 27.417 49.126 33.115 1.00 48.09 288 HIS A C 1
ATOM 2136 O O . HIS A 1 288 ? 27.587 49.241 34.325 1.00 48.09 288 HIS A O 1
ATOM 2142 N N . GLY A 1 289 ? 27.977 48.152 32.390 1.00 36.59 289 GLY A N 1
ATOM 2143 C CA . GLY A 1 289 ? 29.072 47.303 32.863 1.00 36.59 289 GLY A CA 1
ATOM 2144 C C . GLY A 1 289 ? 29.612 46.381 31.756 1.00 36.59 289 GLY A C 1
ATOM 2145 O O . GLY A 1 289 ? 28.856 45.530 31.302 1.00 36.59 289 GLY A O 1
ATOM 2146 N N . PRO A 1 290 ? 30.869 46.542 31.287 1.00 65.25 290 PRO A N 1
ATOM 2147 C CA . PRO A 1 290 ? 31.438 45.805 30.152 1.00 65.25 290 PRO A CA 1
ATOM 2148 C C . PRO A 1 290 ? 32.433 44.690 30.552 1.00 65.25 290 PRO A C 1
ATOM 2150 O O . PRO A 1 290 ? 32.867 44.622 31.699 1.00 65.25 290 PRO A O 1
ATOM 2153 N N . LYS A 1 291 ? 32.916 43.960 29.523 1.00 47.91 291 LYS A N 1
ATOM 2154 C CA . LYS A 1 291 ? 34.047 42.992 29.488 1.00 47.91 291 LYS A CA 1
ATOM 2155 C C . LYS A 1 291 ? 33.678 41.591 30.022 1.00 47.91 291 LYS A C 1
ATOM 2157 O O . LYS A 1 291 ? 32.908 41.472 30.955 1.00 47.91 291 LYS A O 1
ATOM 2162 N N . ARG A 1 292 ? 34.187 40.474 29.492 1.00 44.81 292 ARG A N 1
ATOM 2163 C CA . ARG A 1 292 ? 35.557 40.199 29.037 1.00 44.81 292 ARG A CA 1
ATOM 2164 C C . ARG A 1 292 ? 35.571 38.888 28.233 1.00 44.81 292 ARG A C 1
ATOM 2166 O O . ARG A 1 292 ? 34.846 37.957 28.564 1.00 44.81 292 ARG A O 1
ATOM 2173 N N . SER A 1 293 ? 36.433 38.831 27.226 1.00 50.97 293 SER A N 1
ATOM 2174 C CA . SER A 1 293 ? 36.905 37.611 26.574 1.00 50.97 293 SER A CA 1
ATOM 2175 C C . SER A 1 293 ? 37.530 36.641 27.582 1.00 50.97 293 SER A C 1
ATOM 2177 O O . SER A 1 293 ? 38.211 37.058 28.525 1.00 50.97 293 SER A O 1
ATOM 2179 N N . SER A 1 294 ? 37.339 35.340 27.376 1.00 49.78 294 SER A N 1
ATOM 2180 C CA . SER A 1 294 ? 38.293 34.320 27.822 1.00 49.78 294 SER A CA 1
ATOM 2181 C C . SER A 1 294 ? 38.190 33.112 26.904 1.00 49.78 294 SER A C 1
ATOM 2183 O O . SER A 1 294 ? 37.246 32.328 26.979 1.00 49.78 294 SER A O 1
ATOM 2185 N N . ASP A 1 295 ? 39.194 32.987 26.047 1.00 51.03 295 ASP A N 1
ATOM 2186 C CA . ASP A 1 295 ? 39.665 31.715 25.531 1.00 51.03 295 ASP A CA 1
ATOM 2187 C C . ASP A 1 295 ? 39.892 30.737 26.688 1.00 51.03 295 ASP A C 1
ATOM 2189 O O . ASP A 1 295 ? 40.580 31.062 27.662 1.00 51.03 295 ASP A O 1
ATOM 2193 N N . ARG A 1 296 ? 39.355 29.520 26.575 1.00 49.94 296 ARG A N 1
ATOM 2194 C CA . ARG A 1 296 ? 39.913 28.360 27.276 1.00 49.94 296 ARG A CA 1
ATOM 2195 C C . ARG A 1 296 ? 39.483 27.053 26.621 1.00 49.94 296 ARG A C 1
ATOM 2197 O O . ARG A 1 296 ? 38.477 26.453 26.983 1.00 49.94 296 ARG A O 1
ATOM 2204 N N . SER A 1 297 ? 40.309 26.586 25.694 1.00 50.97 297 SER A N 1
ATOM 2205 C CA . SER A 1 297 ? 40.508 25.149 25.500 1.00 50.97 297 SER A CA 1
ATOM 2206 C C . SER A 1 297 ? 41.269 24.585 26.705 1.00 50.97 297 SER A C 1
ATOM 2208 O O . SER A 1 297 ? 42.170 25.251 27.225 1.00 50.97 297 SER A O 1
ATOM 2210 N N . PRO A 1 298 ? 40.955 23.351 27.125 1.00 55.88 298 PRO A N 1
ATOM 2211 C CA . PRO A 1 298 ? 42.027 22.370 27.239 1.00 55.88 298 PRO A CA 1
ATOM 2212 C C . PRO A 1 298 ? 41.638 20.970 26.734 1.00 55.88 298 PRO A C 1
ATOM 2214 O O . PRO A 1 298 ? 40.617 20.397 27.093 1.00 55.88 298 PRO A O 1
ATOM 2217 N N . SER A 1 299 ? 42.517 20.459 25.874 1.00 47.03 299 SER A N 1
ATOM 2218 C CA . SER A 1 299 ? 43.198 19.159 25.936 1.00 47.03 299 SER A CA 1
ATOM 2219 C C . SER A 1 299 ? 42.704 18.080 26.921 1.00 47.03 299 SER A C 1
ATOM 2221 O O . SER A 1 299 ? 42.692 18.288 28.128 1.00 47.03 299 SER A O 1
ATOM 2223 N N . ALA A 1 300 ? 42.460 16.898 26.342 1.00 47.97 300 ALA A N 1
ATOM 2224 C CA . ALA A 1 300 ? 42.856 15.536 26.740 1.00 47.97 300 ALA A CA 1
ATOM 2225 C C . ALA A 1 300 ? 42.944 15.114 28.229 1.00 47.97 300 ALA A C 1
ATOM 2227 O O . ALA A 1 300 ? 43.722 15.652 29.009 1.00 47.97 300 ALA A O 1
ATOM 2228 N N . GLY A 1 301 ? 42.270 13.994 28.521 1.00 40.81 301 GLY A N 1
ATOM 2229 C CA . GLY A 1 301 ? 42.447 13.106 29.683 1.00 40.81 301 GLY A CA 1
ATOM 2230 C C . GLY A 1 301 ? 41.202 12.220 29.829 1.00 40.81 301 GLY A C 1
ATOM 2231 O O . GLY A 1 301 ? 40.127 12.731 30.116 1.00 40.81 301 GLY A O 1
ATOM 2232 N N . GLN A 1 302 ? 41.205 10.982 29.323 1.00 43.56 302 GLN A N 1
ATOM 2233 C CA . GLN A 1 302 ? 41.398 9.759 30.125 1.00 43.56 302 GLN A CA 1
ATOM 2234 C C . GLN A 1 302 ? 40.665 9.788 31.478 1.00 43.56 302 GLN A C 1
ATOM 2236 O O . GLN A 1 302 ? 41.080 10.489 32.389 1.00 43.56 302 GLN A O 1
ATOM 2241 N N . ASP A 1 303 ? 39.564 9.039 31.603 1.00 39.31 303 ASP A N 1
ATOM 2242 C CA . ASP A 1 303 ? 39.529 7.808 32.409 1.00 39.31 303 ASP A CA 1
ATOM 2243 C C . ASP A 1 303 ? 38.107 7.344 32.750 1.00 39.31 303 ASP A C 1
ATOM 2245 O O . ASP A 1 303 ? 37.248 8.101 33.191 1.00 39.31 303 ASP A O 1
ATOM 2249 N N . GLY A 1 304 ? 37.912 6.035 32.573 1.00 40.03 304 GLY A N 1
ATOM 2250 C CA . GLY A 1 304 ? 37.241 5.151 33.523 1.00 40.03 304 GLY A CA 1
ATOM 2251 C C . GLY A 1 304 ? 35.841 5.511 34.026 1.00 40.03 304 GLY A C 1
ATOM 2252 O O . GLY A 1 304 ? 35.683 6.294 34.955 1.00 40.03 304 GLY A O 1
ATOM 2253 N N . ARG A 1 305 ? 34.851 4.724 33.587 1.00 41.56 305 ARG A N 1
ATOM 2254 C CA . ARG A 1 305 ? 34.081 3.782 34.438 1.00 41.56 305 ARG A CA 1
ATOM 2255 C C . ARG A 1 305 ? 32.804 3.366 33.711 1.00 41.56 305 ARG A C 1
ATOM 2257 O O . ARG A 1 305 ? 31.851 4.127 33.609 1.00 41.56 305 ARG A O 1
ATOM 2264 N N . SER A 1 306 ? 32.767 2.114 33.266 1.00 44.56 306 SER A N 1
ATOM 2265 C CA . SER A 1 306 ? 31.506 1.420 32.995 1.00 44.56 306 SER A CA 1
ATOM 2266 C C . SER A 1 306 ? 30.942 0.911 34.324 1.00 44.56 306 SER A C 1
ATOM 2268 O O . SER A 1 306 ? 31.635 0.140 34.996 1.00 44.56 306 SER A O 1
ATOM 2270 N N . PRO A 1 307 ? 29.721 1.284 34.744 1.00 55.12 307 PRO A N 1
ATOM 2271 C CA . PRO A 1 307 ? 29.056 0.578 35.817 1.00 55.12 307 PRO A CA 1
ATOM 2272 C C . PRO A 1 307 ? 28.361 -0.663 35.253 1.00 55.12 307 PRO A C 1
ATOM 2274 O O . PRO A 1 307 ? 27.546 -0.601 34.333 1.00 55.12 307 PRO A O 1
ATOM 2277 N N . ARG A 1 308 ? 28.713 -1.798 35.859 1.00 45.88 308 ARG A N 1
ATOM 2278 C CA . ARG A 1 308 ? 27.941 -3.039 35.890 1.00 45.88 308 ARG A CA 1
ATOM 2279 C C . ARG A 1 308 ? 26.449 -2.735 36.063 1.00 45.88 308 ARG A C 1
ATOM 2281 O O . ARG A 1 308 ? 26.064 -2.170 37.082 1.00 45.88 308 ARG A O 1
ATOM 2288 N N . TRP A 1 309 ? 25.621 -3.219 35.145 1.00 50.72 309 TRP A N 1
ATOM 2289 C CA . TRP A 1 309 ? 24.220 -3.509 35.436 1.00 50.72 309 TRP A CA 1
ATOM 2290 C C . TRP A 1 309 ? 24.071 -5.020 35.564 1.00 50.72 309 TRP A C 1
ATOM 2292 O O . TRP A 1 309 ? 23.901 -5.739 34.587 1.00 50.72 309 TRP A O 1
ATOM 2302 N N . ALA A 1 310 ? 24.186 -5.482 36.805 1.00 46.72 310 ALA A N 1
ATOM 2303 C CA . ALA A 1 310 ? 23.595 -6.724 37.267 1.00 46.72 310 ALA A CA 1
ATOM 2304 C C . ALA A 1 310 ? 22.472 -6.328 38.227 1.00 46.72 310 ALA A C 1
ATOM 2306 O O . ALA A 1 310 ? 22.754 -5.667 39.229 1.00 46.72 310 ALA A O 1
ATOM 2307 N N . LYS A 1 311 ? 21.227 -6.695 37.909 1.00 44.72 311 LYS A N 1
ATOM 2308 C CA . LYS A 1 311 ? 20.228 -7.101 38.906 1.00 44.72 311 LYS A CA 1
ATOM 2309 C C . LYS A 1 311 ? 18.943 -7.604 38.255 1.00 44.72 311 LYS A C 1
ATOM 2311 O O . LYS A 1 311 ? 18.191 -6.836 37.664 1.00 44.72 311 LYS A O 1
ATOM 2316 N N . ASP A 1 312 ? 18.744 -8.907 38.411 1.00 42.78 312 ASP A N 1
ATOM 2317 C CA . ASP A 1 312 ? 17.587 -9.523 39.058 1.00 42.78 312 ASP A CA 1
ATOM 2318 C C . ASP A 1 312 ? 16.216 -8.897 38.806 1.00 42.78 312 ASP A C 1
ATOM 2320 O O . ASP A 1 312 ? 15.877 -7.869 39.396 1.00 42.78 312 ASP A O 1
ATOM 2324 N N . ARG A 1 313 ? 15.365 -9.645 38.094 1.00 45.09 313 ARG A N 1
ATOM 2325 C CA . ARG A 1 313 ? 13.985 -9.892 38.536 1.00 45.09 313 ARG A CA 1
ATOM 2326 C C . ARG A 1 313 ? 13.540 -11.298 38.151 1.00 45.09 313 ARG A C 1
ATOM 2328 O O . ARG A 1 313 ? 12.851 -11.490 37.157 1.00 45.09 313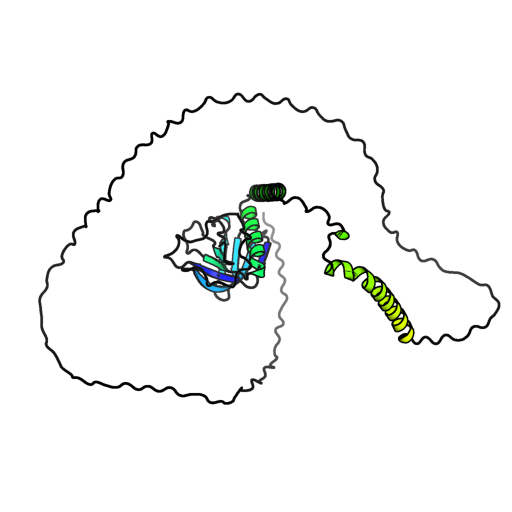 ARG A O 1
ATOM 2335 N N . ASP A 1 314 ? 13.856 -12.238 39.030 1.00 49.53 314 ASP A N 1
ATOM 2336 C CA . ASP A 1 314 ? 12.912 -13.292 39.375 1.00 49.53 314 ASP A CA 1
ATOM 2337 C C . ASP A 1 314 ? 11.832 -12.696 40.286 1.00 49.53 314 ASP A C 1
ATOM 2339 O O . ASP A 1 314 ? 12.130 -12.176 41.364 1.00 49.53 314 ASP A O 1
ATOM 2343 N N . ARG A 1 315 ? 10.565 -12.777 39.869 1.00 46.47 315 ARG A N 1
ATOM 2344 C CA . ARG A 1 315 ? 9.447 -12.948 40.806 1.00 46.47 315 ARG A CA 1
ATOM 2345 C C . ARG A 1 315 ? 8.244 -13.563 40.100 1.00 46.47 315 ARG A C 1
ATOM 2347 O O . ARG A 1 315 ? 7.507 -12.897 39.379 1.00 46.47 315 ARG A O 1
ATOM 2354 N N . ALA A 1 316 ? 8.071 -14.852 40.359 1.00 46.41 316 ALA A N 1
ATOM 2355 C CA . ALA A 1 316 ? 6.828 -15.584 40.206 1.00 46.41 316 ALA A CA 1
ATOM 2356 C C . ALA A 1 316 ? 5.717 -14.996 41.097 1.00 46.41 316 ALA A C 1
ATOM 2358 O O . ALA A 1 316 ? 6.009 -14.519 42.195 1.00 46.41 316 ALA A O 1
ATOM 2359 N N . ALA A 1 317 ? 4.460 -15.091 40.651 1.00 42.94 317 ALA A N 1
ATOM 2360 C CA . ALA A 1 317 ? 3.378 -15.780 41.371 1.00 42.94 317 ALA A CA 1
ATOM 2361 C C . ALA A 1 317 ? 1.984 -15.498 40.773 1.00 42.94 317 ALA A C 1
ATOM 2363 O O . ALA A 1 317 ? 1.685 -14.381 40.360 1.00 42.94 317 ALA A O 1
ATOM 2364 N N . ALA A 1 318 ? 1.143 -16.529 40.910 1.00 43.84 318 ALA A N 1
ATOM 2365 C CA . ALA A 1 318 ? -0.317 -16.535 41.046 1.00 43.84 318 ALA A CA 1
ATOM 2366 C C . ALA A 1 318 ? -1.158 -16.507 39.751 1.00 43.84 318 ALA A C 1
ATOM 2368 O O . ALA A 1 318 ? -1.280 -15.489 39.083 1.00 43.84 318 ALA A O 1
ATOM 2369 N N . THR A 1 319 ? -1.640 -17.663 39.271 1.00 45.47 319 THR A N 1
ATOM 2370 C CA . THR A 1 319 ? -2.886 -18.373 39.674 1.00 45.47 319 THR A CA 1
ATOM 2371 C C . THR A 1 319 ? -4.162 -17.563 39.463 1.00 45.47 319 THR A C 1
ATOM 2373 O O . THR A 1 319 ? -4.390 -16.564 40.138 1.00 45.47 319 THR A O 1
ATOM 2376 N N . GLY A 1 320 ? -5.033 -18.066 38.588 1.00 46.53 320 GLY A N 1
ATOM 2377 C CA . GLY A 1 320 ? -6.351 -17.493 38.331 1.00 46.53 320 GLY A CA 1
ATOM 2378 C C . GLY A 1 320 ? -7.204 -18.367 37.419 1.00 46.53 320 GLY A C 1
ATOM 2379 O O . GLY A 1 320 ? -7.642 -17.921 36.367 1.00 46.53 320 GLY A O 1
ATOM 2380 N N . ASP A 1 321 ? -7.395 -19.617 37.833 1.00 50.50 321 ASP A N 1
ATOM 2381 C CA . ASP A 1 321 ? -8.498 -20.487 37.430 1.00 50.50 321 ASP A CA 1
ATOM 2382 C C . ASP A 1 321 ? -9.853 -19.766 37.588 1.00 50.50 321 ASP A C 1
ATOM 2384 O O . ASP A 1 321 ? -10.140 -19.215 38.655 1.00 50.50 321 ASP A O 1
ATOM 2388 N N . ARG A 1 322 ? -10.678 -19.755 36.530 1.00 50.78 322 ARG A N 1
ATOM 2389 C CA . ARG A 1 322 ? -12.144 -19.655 36.630 1.00 50.78 322 ARG A CA 1
ATOM 2390 C C . ARG A 1 322 ? -12.833 -19.930 35.292 1.00 50.78 322 ARG A C 1
ATOM 2392 O O . ARG A 1 322 ? -12.908 -19.074 34.418 1.00 50.78 322 ARG A O 1
ATOM 2399 N N . GLY A 1 323 ? -13.500 -21.078 35.242 1.00 46.41 323 GLY A N 1
ATOM 2400 C CA . GLY A 1 323 ? -14.962 -21.040 35.196 1.00 46.41 323 GLY A CA 1
ATOM 2401 C C . GLY A 1 323 ? -15.622 -21.014 33.822 1.00 46.41 323 GLY A C 1
ATOM 2402 O O . GLY A 1 323 ? -16.155 -20.000 33.386 1.00 46.41 323 GLY A O 1
ATOM 2403 N N . ASN A 1 324 ? -15.722 -22.210 33.253 1.00 47.56 324 ASN A N 1
ATOM 2404 C CA . ASN A 1 324 ? -16.875 -22.722 32.518 1.00 47.56 324 ASN A CA 1
ATOM 2405 C C . ASN A 1 324 ? -18.227 -22.125 32.990 1.00 47.56 324 ASN A C 1
ATOM 2407 O O . ASN A 1 324 ? -18.602 -22.290 34.153 1.00 47.56 324 ASN A O 1
ATOM 2411 N N . ARG A 1 325 ? -18.987 -21.497 32.082 1.00 49.78 325 ARG A N 1
ATOM 2412 C CA . ARG A 1 325 ? -20.457 -21.412 32.152 1.00 49.78 325 ARG A CA 1
ATOM 2413 C C . ARG A 1 325 ? -21.039 -21.456 30.747 1.00 49.78 325 ARG A C 1
ATOM 2415 O O . ARG A 1 325 ? -21.023 -20.463 30.023 1.00 49.78 325 ARG A O 1
ATOM 2422 N N . GLY A 1 326 ? -21.597 -22.614 30.415 1.00 44.81 326 GLY A N 1
ATOM 2423 C CA . GLY A 1 326 ? -22.582 -22.746 29.358 1.00 44.81 326 GLY A CA 1
ATOM 2424 C C . GLY A 1 326 ? -23.816 -21.883 29.623 1.00 44.81 326 GLY A C 1
ATOM 2425 O O . GLY A 1 326 ? -24.159 -21.571 30.768 1.00 44.81 326 GLY A O 1
ATOM 2426 N N . ARG A 1 327 ? -24.488 -21.514 28.536 1.00 55.28 327 ARG A N 1
ATOM 2427 C CA . ARG A 1 327 ? -25.914 -21.208 28.531 1.00 55.28 327 ARG A CA 1
ATOM 2428 C C . ARG A 1 327 ? -26.473 -21.516 27.155 1.00 55.28 327 ARG A C 1
ATOM 2430 O O . ARG A 1 327 ? -26.319 -20.745 26.213 1.00 55.28 327 ARG A O 1
ATOM 2437 N N . ASP A 1 328 ? -27.151 -22.650 27.113 1.00 52.94 328 ASP A N 1
ATOM 2438 C CA . ASP A 1 328 ? -28.284 -22.899 26.246 1.00 52.94 328 ASP A CA 1
ATOM 2439 C C . ASP A 1 328 ? -29.287 -21.744 26.342 1.00 52.94 328 ASP A C 1
ATOM 2441 O O . ASP A 1 328 ? -29.646 -21.295 27.438 1.00 52.94 328 ASP A O 1
ATOM 2445 N N . ARG A 1 329 ? -29.795 -21.297 25.193 1.00 56.09 329 ARG A N 1
ATOM 2446 C CA . ARG A 1 329 ? -31.186 -20.855 25.090 1.00 56.09 329 ARG A CA 1
ATOM 2447 C C . ARG A 1 329 ? -31.659 -20.947 23.647 1.00 56.09 329 ARG A C 1
ATOM 2449 O O . ARG A 1 329 ? -31.440 -20.052 22.838 1.00 56.09 329 ARG A O 1
ATOM 2456 N N . ALA A 1 330 ? -32.338 -22.052 23.371 1.00 56.06 330 ALA A N 1
ATOM 2457 C CA . ALA A 1 330 ? -33.404 -22.093 22.393 1.00 56.06 330 ALA A CA 1
ATOM 2458 C C . ALA A 1 330 ? -34.547 -21.166 22.846 1.00 56.06 330 ALA A C 1
ATOM 2460 O O . ALA A 1 330 ? -34.899 -21.144 24.028 1.00 56.06 330 ALA A O 1
ATOM 2461 N N . ALA A 1 331 ? -35.136 -20.438 21.903 1.00 57.38 331 ALA A N 1
ATOM 2462 C CA . ALA A 1 331 ? -36.509 -19.965 21.985 1.00 57.38 331 ALA A CA 1
ATOM 2463 C C . ALA A 1 331 ? -37.055 -19.827 20.558 1.00 57.38 331 ALA A C 1
ATOM 2465 O O . ALA A 1 331 ? -36.617 -18.975 19.790 1.00 57.38 331 ALA A O 1
ATOM 2466 N N . ASN A 1 332 ? -37.986 -20.730 20.251 1.00 53.75 332 ASN A N 1
ATOM 2467 C CA . ASN A 1 332 ? -39.040 -20.589 19.250 1.00 53.75 332 ASN A CA 1
ATOM 2468 C C . ASN A 1 332 ? -39.855 -19.301 19.475 1.00 53.75 332 ASN A C 1
ATOM 2470 O O . ASN A 1 332 ? -39.823 -18.776 20.589 1.00 53.75 332 ASN A O 1
ATOM 2474 N N . LEU A 1 333 ? -40.613 -18.908 18.436 1.00 57.88 333 LEU A N 1
ATOM 2475 C CA . LEU A 1 333 ? -41.719 -17.924 18.297 1.00 57.88 333 LEU A CA 1
ATOM 2476 C C . LEU A 1 333 ? -41.399 -17.070 17.049 1.00 57.88 333 LEU A C 1
ATOM 2478 O O . LEU A 1 333 ? -40.347 -16.441 17.026 1.00 57.88 333 LEU A O 1
ATOM 2482 N N . SER A 1 334 ? -42.169 -17.005 15.963 1.00 58.88 334 SER A N 1
ATOM 2483 C CA . SER A 1 334 ? -43.501 -17.491 15.576 1.00 58.88 334 SER A CA 1
ATOM 2484 C C . SER A 1 334 ? -43.525 -17.693 14.058 1.00 58.88 334 SER A C 1
ATOM 2486 O O . SER A 1 334 ? -42.640 -17.115 13.387 1.00 58.88 334 SER A O 1
#

Radius of gyration: 40.21 Å; chains: 1; bounding box: 87×138×83 Å

Sequence (334 aa):
MRLRPGEVVHRVFPVVELVEAVSGNIGRLPVPGLAVDLAGIDEPPRPLPPGIRAVEVGSGVVTDRRVVFLGRHRQRDWWFEELIAPAHHRRSPLTLLPTVDGSLVAGLLVSRPVTLTFRFHLTLAFADGLGNRDAVAACLDELVATHQRTRPTAPPVARPEQAPVRARLSDRRGVSAVAAVAASVVTALAVAVGVALPPAAPMVGLDRSEPSDVPSPPGPSSSGPGSRPVPPASPQPDPTTVVPPPAVVVPTVVEGSTVPSPVDPPIPHRAEPPNRSRDGREPSRRHHGPKRSSDRSPSAGQDGRSPRWAKDRDRAAATGDRGNRGRDRAANLS